Protein AF-A0A2T2S7U0-F1 (afdb_monomer_lite)

Structure (mmCIF, N/CA/C/O backbone):
data_AF-A0A2T2S7U0-F1
#
_entry.id   AF-A0A2T2S7U0-F1
#
loop_
_atom_site.group_PDB
_atom_site.id
_atom_site.type_symbol
_atom_site.label_atom_id
_atom_site.label_alt_id
_atom_site.label_comp_id
_atom_site.label_asym_id
_atom_site.label_entity_id
_atom_site.label_seq_id
_atom_site.pdbx_PDB_ins_code
_atom_site.Cartn_x
_atom_site.Cartn_y
_atom_site.Cartn_z
_atom_site.occupancy
_atom_site.B_iso_or_equiv
_atom_site.auth_seq_id
_atom_site.auth_comp_id
_atom_site.auth_asym_id
_atom_site.auth_atom_id
_atom_site.pdbx_PDB_model_num
ATOM 1 N N . MET A 1 1 ? 14.331 15.225 -12.327 1.00 52.53 1 MET A N 1
ATOM 2 C CA . MET A 1 1 ? 13.729 14.102 -13.074 1.00 52.53 1 MET A CA 1
ATOM 3 C C . MET A 1 1 ? 14.333 14.061 -14.467 1.00 52.53 1 MET A C 1
ATOM 5 O O . MET A 1 1 ? 13.823 14.717 -15.370 1.00 52.53 1 MET A O 1
ATOM 9 N N . SER A 1 2 ? 15.458 13.371 -14.636 1.00 60.72 2 SER A N 1
ATOM 10 C CA . SER A 1 2 ? 16.057 13.211 -15.962 1.00 60.72 2 SER A CA 1
ATOM 11 C C . SER A 1 2 ? 15.363 12.041 -16.644 1.00 60.72 2 SER A C 1
ATOM 13 O O . SER A 1 2 ? 15.560 10.893 -16.260 1.00 60.72 2 SER A O 1
ATOM 15 N N . LEU A 1 3 ? 14.489 12.338 -17.606 1.00 65.69 3 LEU A N 1
ATOM 16 C CA . LEU A 1 3 ? 13.929 11.311 -18.481 1.00 65.69 3 LEU A CA 1
ATOM 17 C C . LEU A 1 3 ? 15.084 10.556 -19.160 1.00 65.69 3 LEU A C 1
ATOM 19 O O . LEU A 1 3 ? 16.092 11.193 -19.483 1.00 65.69 3 LEU A O 1
ATOM 23 N N . PRO A 1 4 ? 14.963 9.233 -19.379 1.00 75.94 4 PRO A N 1
ATOM 24 C CA . PRO A 1 4 ? 15.972 8.491 -20.120 1.00 75.94 4 PRO A CA 1
ATOM 25 C C . PRO A 1 4 ? 16.178 9.163 -21.478 1.00 75.94 4 PRO A C 1
ATOM 27 O O . PRO A 1 4 ? 15.236 9.318 -22.255 1.00 75.94 4 PRO A O 1
ATOM 30 N N . ASP A 1 5 ? 17.405 9.617 -21.730 1.00 84.00 5 ASP A N 1
ATOM 31 C CA . ASP A 1 5 ? 17.728 10.364 -22.940 1.00 84.00 5 ASP A CA 1
ATOM 32 C C . ASP A 1 5 ? 17.584 9.457 -24.167 1.00 84.00 5 ASP A C 1
ATOM 34 O O . ASP A 1 5 ? 18.286 8.452 -24.290 1.00 84.00 5 ASP A O 1
ATOM 38 N N . LEU A 1 6 ? 16.656 9.793 -25.062 1.00 89.56 6 LEU A N 1
ATOM 39 C CA . LEU A 1 6 ? 16.394 9.050 -26.295 1.00 89.56 6 LEU A CA 1
ATOM 40 C C . LEU A 1 6 ? 17.148 9.624 -27.504 1.00 89.56 6 LEU A C 1
ATOM 42 O O . LEU A 1 6 ? 16.997 9.100 -28.606 1.00 89.56 6 LEU A O 1
ATOM 46 N N . GLN A 1 7 ? 17.959 10.675 -27.340 1.00 90.44 7 GLN A N 1
ATOM 47 C CA . GLN A 1 7 ? 18.681 11.285 -28.463 1.0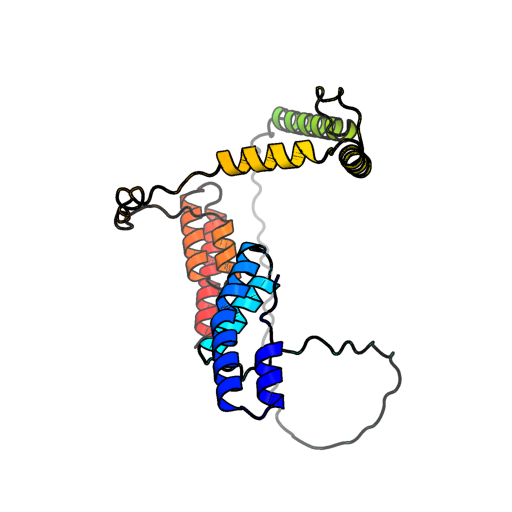0 90.44 7 GLN A CA 1
ATOM 48 C C . GLN A 1 7 ? 19.706 10.335 -29.089 1.00 90.44 7 GLN A C 1
ATOM 50 O O . GLN A 1 7 ? 19.817 10.269 -30.310 1.00 90.44 7 GLN A O 1
ATOM 55 N N . GLU A 1 8 ? 20.406 9.560 -28.267 1.00 89.38 8 GLU A N 1
ATOM 56 C CA . GLU A 1 8 ? 21.397 8.574 -28.705 1.00 89.38 8 GLU A CA 1
ATOM 57 C C . GLU A 1 8 ? 20.806 7.459 -29.597 1.00 89.38 8 GLU A C 1
ATOM 59 O O . GLU A 1 8 ? 21.260 7.321 -30.737 1.00 89.38 8 GLU A O 1
ATOM 64 N N . PRO A 1 9 ? 19.758 6.710 -29.186 1.00 89.38 9 PRO A N 1
ATOM 65 C CA . PRO A 1 9 ? 19.165 5.689 -30.050 1.00 89.38 9 PRO A CA 1
ATOM 66 C C . PRO A 1 9 ? 18.509 6.286 -31.304 1.00 89.38 9 PRO A C 1
ATOM 68 O O . PRO A 1 9 ? 18.556 5.673 -32.369 1.00 89.38 9 PRO A O 1
ATOM 71 N N . LEU A 1 10 ? 17.950 7.500 -31.228 1.00 91.00 10 LEU A N 1
ATOM 72 C CA . LEU A 1 10 ? 17.410 8.191 -32.405 1.00 91.00 10 LEU A CA 1
ATOM 73 C C . LEU A 1 10 ? 18.504 8.532 -33.426 1.00 91.00 10 LEU A C 1
ATOM 75 O O . LEU A 1 10 ? 18.316 8.303 -34.621 1.00 91.00 10 LEU A O 1
ATOM 79 N N . ALA A 1 11 ? 19.664 9.008 -32.971 1.00 93.94 11 ALA A N 1
ATOM 80 C CA . ALA A 1 11 ? 20.798 9.296 -33.845 1.00 93.94 11 ALA A CA 1
ATOM 81 C C . ALA A 1 11 ? 21.353 8.029 -34.522 1.00 93.94 11 ALA A C 1
ATOM 83 O O . ALA A 1 11 ? 21.785 8.083 -35.678 1.00 93.94 11 ALA A O 1
ATOM 84 N N . LEU A 1 12 ? 21.330 6.883 -33.834 1.00 92.38 12 LEU A N 1
ATOM 85 C CA . LEU A 1 12 ? 21.732 5.588 -34.396 1.00 92.38 12 LEU A CA 1
ATOM 86 C C . LEU A 1 12 ? 20.735 5.087 -35.453 1.00 92.38 12 LEU A C 1
ATOM 88 O O . LEU A 1 12 ? 21.146 4.600 -36.511 1.00 92.38 12 LEU A O 1
ATOM 92 N N . LEU A 1 13 ? 19.432 5.297 -35.233 1.00 91.94 13 LEU A N 1
ATOM 93 C CA . LEU A 1 13 ? 18.390 4.997 -36.222 1.00 91.94 13 LEU A CA 1
ATOM 94 C C . LEU A 1 13 ? 18.517 5.858 -37.487 1.00 91.94 13 LEU A C 1
ATOM 96 O O . LEU A 1 13 ? 18.373 5.336 -38.595 1.00 91.94 13 LEU A O 1
ATOM 100 N N . GLU A 1 14 ? 18.833 7.150 -37.354 1.00 94.44 14 GLU A N 1
ATOM 101 C CA . GLU A 1 14 ? 19.087 8.036 -38.502 1.00 94.44 14 GLU A CA 1
ATOM 102 C C . GLU A 1 14 ? 20.300 7.583 -39.327 1.00 94.44 14 GLU A C 1
ATOM 104 O O . GLU A 1 14 ? 20.287 7.645 -40.560 1.00 94.44 14 GLU A O 1
ATOM 109 N N . GLN A 1 15 ? 21.324 7.058 -38.653 1.00 95.50 15 GLN A N 1
ATOM 110 C CA . GLN A 1 15 ? 22.518 6.486 -39.276 1.00 95.50 15 GLN A CA 1
ATOM 111 C C . GLN A 1 15 ? 22.298 5.069 -39.828 1.00 95.50 15 GLN A C 1
ATOM 113 O O . GLN A 1 15 ? 23.186 4.532 -40.488 1.00 95.50 15 GLN A O 1
ATOM 118 N N . LYS A 1 16 ? 21.102 4.492 -39.635 1.00 95.00 16 LYS A N 1
ATOM 119 C CA . LYS A 1 16 ? 20.734 3.115 -40.009 1.00 95.00 16 LYS A CA 1
ATOM 120 C C . LYS A 1 16 ? 21.565 2.038 -39.302 1.00 95.00 16 LYS A C 1
ATOM 122 O O . LYS A 1 16 ? 21.660 0.916 -39.799 1.00 95.00 16 LYS A O 1
ATOM 127 N N . ASN A 1 17 ? 22.119 2.361 -38.136 1.00 95.25 17 ASN A N 1
ATOM 128 C CA . ASN A 1 17 ? 22.764 1.400 -37.248 1.00 95.25 17 ASN A CA 1
ATOM 129 C C . ASN A 1 17 ? 21.696 0.778 -36.343 1.00 95.25 17 ASN A C 1
ATOM 131 O O . ASN A 1 17 ? 21.539 1.162 -35.187 1.00 95.25 17 ASN A O 1
ATOM 135 N N . TYR A 1 18 ? 20.909 -0.141 -36.902 1.00 93.25 18 TYR A N 1
ATOM 136 C CA . TYR A 1 18 ? 19.765 -0.722 -36.198 1.00 93.25 18 TYR A CA 1
ATOM 137 C C . TYR A 1 18 ? 20.179 -1.600 -35.017 1.00 93.25 18 TYR A C 1
ATOM 139 O O . TYR A 1 18 ? 19.551 -1.502 -33.971 1.00 93.25 18 TYR A O 1
ATOM 147 N N . ASP A 1 19 ? 21.238 -2.399 -35.166 1.00 93.75 19 ASP A N 1
ATOM 148 C CA . ASP A 1 19 ? 21.693 -3.314 -34.111 1.00 93.75 19 ASP A CA 1
ATOM 149 C C . ASP A 1 19 ? 22.112 -2.533 -32.853 1.00 93.75 19 ASP A C 1
ATOM 151 O O . ASP A 1 19 ? 21.603 -2.771 -31.764 1.00 93.75 19 ASP A O 1
ATOM 155 N N . GLU A 1 20 ? 22.934 -1.495 -33.028 1.00 93.25 20 GLU A N 1
ATOM 156 C CA . GLU A 1 20 ? 23.392 -0.634 -31.929 1.00 93.25 20 GLU A CA 1
ATOM 157 C C . GLU A 1 20 ? 22.243 0.185 -31.317 1.00 93.25 20 GLU A C 1
ATOM 159 O O . GLU A 1 20 ? 22.188 0.390 -30.106 1.00 93.25 20 GLU A O 1
ATOM 164 N N . ALA A 1 21 ? 21.282 0.632 -32.135 1.00 91.81 21 ALA A N 1
ATOM 165 C CA . ALA A 1 21 ? 20.097 1.325 -31.634 1.00 91.81 21 ALA A CA 1
ATOM 166 C C . ALA A 1 21 ? 19.219 0.415 -30.761 1.00 91.81 21 ALA A C 1
ATOM 168 O O . ALA A 1 21 ? 18.656 0.887 -29.771 1.00 91.81 21 ALA A O 1
ATOM 169 N N . VAL A 1 22 ? 19.093 -0.866 -31.125 1.00 92.62 22 VAL A N 1
ATOM 170 C CA . VAL A 1 22 ? 18.349 -1.862 -30.344 1.00 92.62 22 VAL A CA 1
ATOM 171 C C . VAL A 1 22 ? 19.054 -2.121 -29.017 1.00 92.62 22 VAL A C 1
ATOM 173 O O . VAL A 1 22 ? 18.405 -1.979 -27.986 1.00 92.62 22 VAL A O 1
ATOM 176 N N . ASP A 1 23 ? 20.366 -2.365 -29.018 1.00 94.75 23 ASP A N 1
ATOM 177 C CA . ASP A 1 23 ? 21.140 -2.602 -27.789 1.00 94.75 23 ASP A CA 1
ATOM 178 C C . ASP A 1 23 ? 21.002 -1.436 -26.788 1.00 94.75 23 ASP A C 1
ATOM 180 O O . ASP A 1 23 ? 20.749 -1.630 -25.595 1.00 94.75 23 ASP A O 1
ATOM 184 N N . VAL A 1 24 ? 21.102 -0.193 -27.275 1.00 91.94 24 VAL A N 1
ATOM 185 C CA . VAL A 1 24 ? 20.950 1.014 -26.444 1.00 91.94 24 VAL A CA 1
ATOM 186 C C . VAL A 1 24 ? 19.519 1.163 -25.918 1.00 91.94 24 VAL A C 1
ATOM 188 O O . VAL A 1 24 ? 19.315 1.583 -24.774 1.00 91.94 24 VAL A O 1
ATOM 191 N N . LEU A 1 25 ? 18.506 0.833 -26.724 1.00 90.44 25 LEU A N 1
ATOM 192 C CA . LEU A 1 25 ? 17.110 0.859 -26.286 1.00 90.44 25 LEU A CA 1
ATOM 193 C C . LEU A 1 25 ? 16.826 -0.222 -25.243 1.00 90.44 25 LEU A C 1
ATOM 195 O O . LEU A 1 25 ? 16.174 0.081 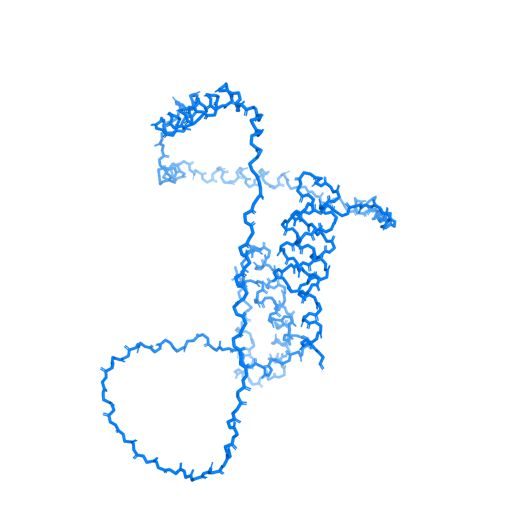-24.248 1.00 90.44 25 LEU A O 1
ATOM 199 N N . GLU A 1 26 ? 17.341 -1.435 -25.420 1.00 90.31 26 GLU A N 1
ATOM 200 C CA . GLU A 1 26 ? 17.218 -2.518 -24.442 1.00 90.31 26 GLU A CA 1
ATOM 201 C C . GLU A 1 26 ? 17.854 -2.131 -23.107 1.00 90.31 26 GLU A C 1
ATOM 203 O O . GLU A 1 26 ? 17.225 -2.276 -22.059 1.00 90.31 26 GLU A O 1
ATOM 208 N N . GLN A 1 27 ? 19.049 -1.533 -23.135 1.00 89.81 27 GLN A N 1
ATOM 209 C CA . GLN A 1 27 ? 19.706 -1.032 -21.930 1.00 89.81 27 GLN A CA 1
ATOM 210 C C . GLN A 1 27 ? 18.872 0.048 -21.224 1.00 89.81 27 GLN A C 1
ATOM 212 O O . GLN A 1 27 ? 18.731 0.029 -19.999 1.00 89.81 27 GLN A O 1
ATOM 217 N N . LYS A 1 28 ? 18.288 0.987 -21.979 1.00 89.00 28 LYS A N 1
ATOM 218 C CA . LYS A 1 28 ? 17.425 2.034 -21.407 1.00 89.00 28 LYS A CA 1
ATOM 219 C C . LYS A 1 28 ? 16.127 1.455 -20.853 1.00 89.00 28 LYS A C 1
ATOM 221 O O . LYS A 1 28 ? 15.697 1.888 -19.789 1.00 89.00 28 LYS A O 1
ATOM 226 N N . VAL A 1 29 ? 15.532 0.469 -21.525 1.00 87.62 29 VAL A N 1
ATOM 227 C CA . VAL A 1 29 ? 14.343 -0.243 -21.040 1.00 87.62 29 VAL A CA 1
ATOM 228 C C . VAL A 1 29 ? 14.653 -1.009 -19.756 1.00 87.62 29 VAL A C 1
ATOM 230 O O . VAL A 1 29 ? 13.879 -0.928 -18.807 1.00 87.62 29 VAL A O 1
ATOM 233 N N . ALA A 1 30 ? 15.812 -1.660 -19.667 1.00 86.25 30 ALA A N 1
ATOM 234 C CA . ALA A 1 30 ? 16.257 -2.341 -18.455 1.00 86.25 30 ALA A CA 1
ATOM 235 C C . ALA A 1 30 ? 16.501 -1.383 -17.273 1.00 86.25 30 ALA A C 1
ATOM 237 O O . ALA A 1 30 ? 16.383 -1.791 -16.121 1.00 86.25 30 ALA A O 1
ATOM 238 N N . ALA A 1 31 ? 16.793 -0.105 -17.536 1.00 86.56 31 ALA A N 1
ATOM 239 C CA . ALA A 1 31 ? 16.911 0.932 -16.510 1.00 86.56 31 ALA A CA 1
ATOM 240 C C . ALA A 1 31 ? 15.552 1.538 -16.089 1.00 86.56 31 ALA A C 1
ATOM 242 O O . ALA A 1 31 ? 15.486 2.298 -15.116 1.00 86.56 31 ALA A O 1
ATOM 243 N N . LEU A 1 32 ? 14.451 1.206 -16.782 1.00 85.31 32 LEU A N 1
ATOM 244 C CA . LEU A 1 32 ? 13.125 1.752 -16.483 1.00 85.31 32 LEU A CA 1
ATOM 245 C C . LEU A 1 32 ? 12.541 1.308 -15.110 1.00 85.31 32 LEU A C 1
ATOM 247 O O . LEU A 1 32 ? 11.721 2.006 -14.530 1.00 85.31 32 LEU A O 1
ATOM 251 N N . PRO A 1 33 ? 12.887 0.189 -14.480 1.00 85.38 33 PRO A N 1
ATOM 252 C CA . PRO A 1 33 ? 12.407 -0.052 -13.114 1.00 85.38 33 PRO A CA 1
ATOM 253 C C . PRO A 1 33 ? 13.004 0.935 -12.104 1.00 85.38 33 PRO A C 1
ATOM 255 O O . PRO A 1 33 ? 12.278 1.486 -11.277 1.00 85.38 33 PRO A O 1
ATOM 258 N N . ALA A 1 34 ? 14.300 1.233 -12.236 1.00 85.19 34 ALA A N 1
ATOM 259 C CA . ALA A 1 34 ? 15.044 2.060 -11.288 1.00 85.19 34 ALA A CA 1
ATOM 260 C C . ALA A 1 34 ? 14.531 3.509 -11.234 1.00 85.19 34 ALA A C 1
ATOM 262 O O . ALA A 1 34 ? 14.310 4.050 -10.154 1.00 85.19 34 ALA A O 1
ATOM 263 N N . HIS A 1 35 ? 14.247 4.133 -12.384 1.00 84.81 35 HIS A N 1
ATOM 264 C CA . HIS A 1 35 ? 13.695 5.498 -12.371 1.00 84.81 35 HIS A CA 1
ATOM 265 C C . HIS A 1 35 ? 12.249 5.560 -11.828 1.00 84.81 35 HIS A C 1
ATOM 267 O O . HIS A 1 35 ? 11.874 6.559 -11.219 1.00 84.81 35 HIS A O 1
ATOM 273 N N . TRP A 1 36 ? 11.438 4.499 -11.974 1.00 84.44 36 TRP A N 1
ATOM 274 C CA . TRP A 1 36 ? 10.105 4.442 -11.355 1.00 84.44 36 TRP A CA 1
ATOM 275 C C . TRP A 1 36 ? 10.180 4.189 -9.853 1.00 84.44 36 TRP A C 1
ATOM 277 O O . TRP A 1 36 ? 9.318 4.653 -9.111 1.00 84.44 36 TRP A O 1
ATOM 287 N N . GLU A 1 37 ? 11.208 3.484 -9.393 1.00 85.81 37 GLU A N 1
ATOM 288 C CA . GLU A 1 37 ? 11.496 3.321 -7.975 1.00 85.81 37 GLU A CA 1
ATOM 289 C C . GLU A 1 37 ? 11.901 4.637 -7.309 1.00 85.81 37 GLU A C 1
ATOM 291 O O . GLU A 1 37 ? 11.371 4.953 -6.248 1.00 85.81 37 GLU A O 1
ATOM 296 N N . GLU A 1 38 ? 12.727 5.457 -7.959 1.00 86.12 38 GLU A N 1
ATOM 297 C CA . GLU A 1 38 ? 13.061 6.803 -7.474 1.00 86.12 38 GLU A CA 1
ATOM 298 C C . GLU A 1 38 ? 11.820 7.713 -7.416 1.00 86.12 38 GLU A C 1
ATOM 300 O O . GLU A 1 38 ? 11.597 8.422 -6.433 1.00 86.12 38 GLU A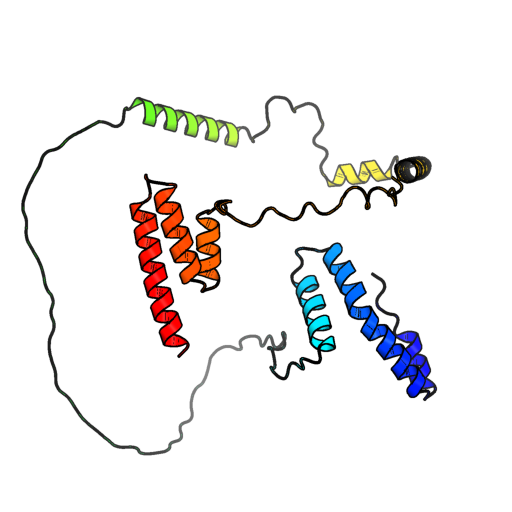 O 1
ATOM 305 N N . VAL A 1 39 ? 10.947 7.647 -8.428 1.00 86.56 39 VAL A N 1
ATOM 306 C CA . VAL A 1 39 ? 9.667 8.378 -8.423 1.00 86.56 39 VAL A CA 1
ATOM 307 C C . VAL A 1 39 ? 8.750 7.889 -7.298 1.00 86.56 39 VAL A C 1
ATOM 309 O O . VAL A 1 39 ? 8.113 8.706 -6.637 1.00 86.56 39 VAL A O 1
ATOM 312 N N . HIS A 1 40 ? 8.691 6.579 -7.052 1.00 83.56 40 HIS A N 1
ATOM 313 C CA . HIS A 1 40 ? 7.923 6.007 -5.947 1.00 83.56 40 HIS A CA 1
ATOM 314 C C . HIS A 1 40 ? 8.503 6.399 -4.583 1.00 83.56 40 HIS A C 1
ATOM 316 O O . HIS A 1 40 ? 7.749 6.678 -3.658 1.00 83.56 40 HIS A O 1
ATOM 322 N N . PHE A 1 41 ? 9.828 6.470 -4.455 1.00 88.19 41 PHE A N 1
ATOM 323 C CA . PHE A 1 41 ? 10.495 6.942 -3.244 1.00 88.19 41 PHE A CA 1
ATOM 324 C C . PHE A 1 41 ? 10.155 8.409 -2.940 1.00 88.19 41 PHE A C 1
ATOM 326 O O . PHE A 1 41 ? 9.850 8.752 -1.801 1.00 88.19 41 PHE A O 1
ATOM 333 N N . LEU A 1 42 ? 10.148 9.269 -3.962 1.00 89.56 42 LEU A N 1
ATOM 334 C CA . LEU A 1 42 ? 9.789 10.683 -3.814 1.00 89.56 42 LEU A CA 1
ATOM 335 C C . LEU A 1 42 ? 8.286 10.899 -3.578 1.00 89.56 42 LEU A C 1
ATOM 337 O O . LEU A 1 42 ? 7.896 11.880 -2.946 1.00 89.56 42 LEU A O 1
ATOM 341 N N . LEU A 1 43 ? 7.434 10.010 -4.099 1.00 91.75 43 LEU A N 1
ATOM 342 C CA . LEU A 1 43 ? 5.974 10.115 -4.044 1.00 91.75 43 LEU A CA 1
ATOM 343 C C . LEU A 1 43 ? 5.325 8.778 -3.620 1.00 91.75 43 LEU A C 1
ATOM 345 O O . LEU A 1 43 ? 4.604 8.173 -4.421 1.00 91.75 43 LEU A O 1
ATOM 349 N N . PRO A 1 44 ? 5.511 8.332 -2.362 1.00 86.06 44 PRO A N 1
ATOM 350 C CA . PRO A 1 44 ? 5.119 6.988 -1.913 1.00 86.06 44 PRO A CA 1
ATOM 351 C C . PRO A 1 44 ? 3.606 6.740 -1.918 1.00 86.06 44 PRO A C 1
ATOM 353 O O . PRO A 1 44 ? 3.170 5.602 -2.037 1.00 86.06 44 PRO A O 1
ATOM 356 N N . ASN A 1 45 ? 2.799 7.803 -1.848 1.00 89.94 45 ASN A N 1
ATOM 357 C CA . ASN A 1 45 ? 1.334 7.720 -1.858 1.00 89.94 45 ASN A CA 1
ATOM 358 C C . ASN A 1 45 ? 0.716 8.100 -3.214 1.00 89.94 45 ASN A C 1
ATOM 360 O O . ASN A 1 45 ? -0.496 8.290 -3.307 1.00 89.94 45 ASN A O 1
ATOM 364 N N . SER A 1 46 ? 1.524 8.283 -4.265 1.00 92.88 46 SER A N 1
ATOM 365 C CA . SER A 1 46 ? 0.997 8.652 -5.579 1.00 92.88 46 SER A CA 1
ATOM 366 C C . SER A 1 46 ? 0.524 7.409 -6.337 1.00 92.88 46 SER A C 1
ATOM 368 O O . SER A 1 46 ? 1.361 6.598 -6.745 1.00 92.88 46 SER A O 1
ATOM 370 N N . PRO A 1 47 ? -0.783 7.279 -6.640 1.00 87.06 47 PRO A N 1
ATOM 371 C CA . PRO A 1 47 ? -1.291 6.136 -7.400 1.00 87.06 47 PRO A CA 1
ATOM 372 C C . PRO A 1 47 ? -0.669 6.056 -8.801 1.00 87.06 47 PRO A C 1
ATOM 374 O O . PRO A 1 47 ? -0.522 4.971 -9.356 1.00 87.06 47 PRO A O 1
ATOM 377 N N . ILE A 1 48 ? -0.244 7.193 -9.365 1.00 88.19 48 ILE A N 1
ATOM 378 C CA . ILE A 1 48 ? 0.422 7.262 -10.671 1.00 88.19 48 ILE A CA 1
ATOM 379 C C . ILE A 1 48 ? 1.825 6.642 -10.609 1.00 88.19 48 ILE A C 1
ATOM 381 O O . ILE A 1 48 ? 2.218 5.944 -11.543 1.00 88.19 48 ILE A O 1
ATOM 385 N N . ALA A 1 49 ? 2.570 6.867 -9.522 1.00 85.06 49 ALA A N 1
ATOM 386 C CA . ALA A 1 49 ? 3.918 6.325 -9.350 1.00 85.06 49 ALA A CA 1
ATOM 387 C C . ALA A 1 49 ? 3.884 4.799 -9.184 1.00 85.06 49 ALA A C 1
ATOM 389 O O . ALA A 1 49 ? 4.593 4.080 -9.890 1.00 85.06 49 ALA A O 1
ATOM 390 N N . SER A 1 50 ? 3.000 4.301 -8.314 1.00 83.50 50 SER A N 1
ATOM 391 C CA . SER A 1 50 ? 2.830 2.864 -8.077 1.00 83.50 50 SER A CA 1
ATOM 392 C C . SER A 1 50 ? 2.290 2.145 -9.319 1.00 83.50 50 SER A C 1
ATOM 394 O O . SER A 1 50 ? 2.847 1.122 -9.717 1.00 83.50 50 SER A O 1
ATOM 396 N N . ALA A 1 51 ? 1.280 2.702 -10.001 1.00 87.25 51 ALA A N 1
ATOM 397 C CA . ALA A 1 51 ? 0.755 2.126 -11.243 1.00 87.25 51 ALA A CA 1
ATOM 398 C C . ALA A 1 51 ? 1.788 2.138 -12.385 1.00 87.25 51 ALA A C 1
ATOM 400 O O . ALA A 1 51 ? 1.848 1.193 -13.174 1.00 87.25 51 ALA A O 1
ATOM 401 N N . GLY A 1 52 ? 2.620 3.183 -12.470 1.00 85.69 52 GLY A N 1
ATOM 402 C CA . GLY A 1 52 ? 3.720 3.279 -13.431 1.00 85.69 52 GLY A CA 1
ATOM 403 C C . GLY A 1 52 ? 4.776 2.191 -13.224 1.00 85.69 52 GLY A C 1
ATOM 404 O O . GLY A 1 52 ? 5.079 1.459 -14.168 1.00 85.69 52 GLY A O 1
ATOM 405 N N . LYS A 1 53 ? 5.261 2.021 -11.983 1.00 86.75 53 LYS A N 1
ATOM 406 C CA . LYS A 1 53 ? 6.217 0.959 -11.609 1.00 86.75 53 LYS A CA 1
ATOM 407 C C . LYS A 1 53 ? 5.664 -0.427 -11.945 1.00 86.75 53 LYS A C 1
ATOM 409 O O . LYS A 1 53 ? 6.328 -1.200 -12.630 1.00 86.75 53 LYS A O 1
ATOM 414 N N . GLN A 1 54 ? 4.427 -0.712 -11.534 1.00 87.44 54 GLN A N 1
ATOM 415 C CA . GLN A 1 54 ? 3.772 -2.003 -11.773 1.00 87.44 54 GLN A CA 1
ATOM 416 C C . GLN A 1 54 ? 3.607 -2.314 -13.265 1.00 87.44 54 GLN A C 1
ATOM 418 O O . GLN A 1 54 ? 3.869 -3.433 -13.696 1.00 87.44 54 GLN A O 1
ATOM 423 N N . ARG A 1 55 ? 3.235 -1.322 -14.084 1.00 86.38 55 ARG A N 1
ATOM 424 C CA . ARG A 1 55 ? 3.113 -1.503 -15.538 1.00 86.38 55 ARG A CA 1
ATOM 425 C C . ARG A 1 55 ? 4.454 -1.837 -16.194 1.00 86.38 55 ARG A C 1
ATOM 427 O O . ARG A 1 55 ? 4.491 -2.659 -17.105 1.00 86.38 55 ARG A O 1
ATOM 434 N N . VAL A 1 56 ? 5.539 -1.191 -15.762 1.00 87.88 56 VAL A N 1
ATOM 435 C CA . VAL A 1 56 ? 6.882 -1.469 -16.293 1.00 87.88 56 VAL A CA 1
ATOM 436 C C . VAL A 1 56 ? 7.354 -2.859 -15.887 1.00 87.88 56 VAL A C 1
ATOM 438 O O . VAL A 1 56 ? 7.807 -3.598 -16.756 1.00 87.88 56 VAL A O 1
ATOM 441 N N . LEU A 1 57 ? 7.188 -3.236 -14.617 1.00 87.12 57 LEU A N 1
ATOM 442 C CA . LEU A 1 57 ? 7.540 -4.574 -14.135 1.00 87.12 57 LEU A CA 1
ATOM 443 C C . LEU A 1 57 ? 6.762 -5.662 -14.887 1.00 87.12 57 LEU A C 1
ATOM 445 O O . LEU A 1 57 ? 7.373 -6.553 -15.464 1.00 87.12 57 LEU A O 1
ATOM 449 N N . ARG A 1 58 ? 5.439 -5.507 -15.021 1.00 85.44 58 ARG A N 1
ATOM 450 C CA . ARG A 1 58 ? 4.591 -6.432 -15.788 1.00 85.44 58 ARG A CA 1
ATOM 451 C C . ARG A 1 58 ? 5.055 -6.602 -17.238 1.00 85.44 58 ARG A C 1
ATOM 453 O O . ARG A 1 58 ? 5.100 -7.717 -17.747 1.00 85.44 58 ARG A O 1
ATOM 460 N N . ARG A 1 59 ? 5.419 -5.499 -17.903 1.00 83.88 59 ARG A N 1
ATOM 461 C CA . ARG A 1 59 ? 5.928 -5.529 -19.283 1.00 83.88 59 ARG A CA 1
ATOM 462 C C . ARG A 1 59 ? 7.286 -6.231 -19.383 1.00 83.88 59 ARG A C 1
ATOM 464 O O . ARG A 1 59 ? 7.559 -6.849 -20.405 1.00 83.88 59 ARG A O 1
ATOM 471 N N . MET A 1 60 ? 8.131 -6.138 -18.357 1.00 80.19 60 MET A N 1
ATOM 472 C CA . MET A 1 60 ? 9.407 -6.860 -18.311 1.00 80.19 60 MET A CA 1
ATOM 473 C C . MET A 1 60 ? 9.229 -8.356 -18.047 1.00 80.19 60 MET A C 1
ATOM 475 O O . MET A 1 60 ? 9.978 -9.148 -18.609 1.00 80.19 60 MET A O 1
ATOM 479 N N . ASP A 1 61 ? 8.208 -8.741 -17.282 1.00 84.19 61 ASP A N 1
ATOM 480 C CA . ASP A 1 61 ? 7.856 -10.147 -17.038 1.00 84.19 61 ASP A CA 1
ATOM 481 C C . ASP A 1 61 ? 7.215 -10.836 -18.260 1.00 84.19 61 ASP A C 1
ATOM 483 O O . ASP A 1 61 ? 6.847 -12.008 -18.195 1.00 84.19 61 ASP A O 1
ATOM 487 N N . GLY A 1 62 ? 7.076 -10.129 -19.391 1.00 78.06 62 GLY A N 1
ATOM 488 C CA . GLY A 1 62 ? 6.474 -10.671 -20.612 1.00 78.06 62 GLY A CA 1
ATOM 489 C C . GLY A 1 62 ? 4.983 -10.977 -20.463 1.00 78.06 62 GLY A C 1
ATOM 490 O O . GLY A 1 62 ? 4.422 -11.733 -21.254 1.00 78.06 62 GLY A O 1
ATOM 491 N N . ILE A 1 63 ? 4.340 -10.402 -19.445 1.00 74.00 63 ILE A N 1
ATOM 492 C CA . ILE A 1 63 ? 2.897 -10.481 -19.246 1.00 74.00 63 ILE A CA 1
ATOM 493 C C . ILE A 1 63 ? 2.287 -9.430 -20.178 1.00 74.00 63 ILE A C 1
ATOM 495 O O . ILE A 1 63 ? 2.054 -8.281 -19.795 1.00 74.00 63 ILE A O 1
ATOM 499 N N . ASP A 1 64 ? 2.125 -9.802 -21.447 1.00 58.44 64 ASP A N 1
ATOM 500 C CA . ASP A 1 64 ? 1.461 -8.970 -22.445 1.00 58.44 64 ASP A CA 1
ATOM 501 C C . ASP A 1 64 ? -0.013 -8.770 -22.047 1.00 58.44 64 ASP A C 1
ATOM 503 O O . ASP A 1 64 ? -0.800 -9.715 -21.976 1.00 58.44 64 ASP A O 1
ATOM 507 N N . ASP A 1 65 ? -0.388 -7.515 -21.774 1.00 53.59 65 ASP A N 1
ATOM 508 C CA . ASP A 1 65 ? -1.779 -7.081 -21.622 1.00 53.59 65 ASP A CA 1
ATOM 509 C C . ASP A 1 65 ? -2.487 -7.216 -22.990 1.00 53.59 65 ASP A C 1
ATOM 511 O O . ASP A 1 65 ? -2.567 -6.266 -23.770 1.00 53.59 65 ASP A O 1
ATOM 515 N N . GLU A 1 66 ? -3.015 -8.406 -23.288 1.00 51.91 66 GLU A N 1
ATOM 516 C CA . GLU A 1 66 ? -4.053 -8.599 -24.318 1.00 51.91 66 GLU A CA 1
ATOM 517 C C . GLU A 1 66 ? -5.442 -8.149 -23.817 1.00 51.91 66 GLU A C 1
ATOM 519 O O . GLU A 1 66 ? -6.415 -8.140 -24.569 1.00 51.91 66 GLU A O 1
ATOM 524 N N . VAL A 1 67 ? -5.544 -7.716 -22.555 1.00 48.75 67 VAL A N 1
ATOM 525 C CA . VAL A 1 67 ? -6.772 -7.159 -21.987 1.00 48.75 67 VAL A CA 1
ATOM 526 C C . VAL A 1 67 ? -6.735 -5.640 -22.112 1.00 48.75 67 VAL A C 1
ATOM 528 O O . VAL A 1 67 ? -6.116 -4.916 -21.334 1.00 48.75 67 VAL A O 1
ATOM 531 N N . GLU A 1 68 ? -7.413 -5.169 -23.150 1.00 50.31 68 GLU A N 1
ATOM 532 C CA . GLU A 1 68 ? -7.731 -3.776 -23.430 1.00 50.31 68 GLU A CA 1
ATOM 533 C C . GLU A 1 68 ? -8.406 -3.108 -22.214 1.00 50.31 68 GLU A C 1
ATOM 535 O O . GLU A 1 68 ? -9.623 -3.136 -22.048 1.00 50.31 68 GLU A O 1
ATOM 540 N N . ALA A 1 69 ? -7.612 -2.486 -21.340 1.00 52.00 69 ALA A N 1
ATOM 541 C CA . ALA A 1 69 ? -8.129 -1.549 -20.351 1.00 52.00 69 ALA A CA 1
ATOM 542 C C . ALA A 1 69 ? -8.551 -0.239 -21.054 1.00 52.00 69 ALA A C 1
ATOM 544 O O . ALA A 1 69 ? -7.867 0.226 -21.976 1.00 52.00 69 ALA A O 1
ATOM 545 N N . PRO A 1 70 ? -9.667 0.383 -20.632 1.00 43.91 70 PRO A N 1
ATOM 546 C CA . PRO A 1 70 ? -10.319 1.454 -21.370 1.00 43.91 70 PRO A CA 1
ATOM 547 C C . PRO A 1 70 ? -9.416 2.685 -21.466 1.00 43.91 70 PRO A C 1
ATOM 549 O O . PRO A 1 70 ? -8.924 3.218 -20.470 1.00 43.91 70 PRO A O 1
ATOM 552 N N . ARG A 1 71 ? -9.212 3.160 -22.696 1.00 40.09 71 ARG A N 1
ATOM 553 C CA . ARG A 1 71 ? -8.477 4.396 -22.976 1.00 40.09 71 ARG A CA 1
ATOM 554 C C . ARG A 1 71 ? -9.201 5.573 -22.305 1.00 40.09 71 ARG A C 1
ATOM 556 O O . ARG A 1 71 ? -10.374 5.800 -22.601 1.00 40.09 71 ARG A O 1
ATOM 563 N N . PRO A 1 72 ? -8.538 6.380 -21.463 1.00 52.97 72 PRO A N 1
ATOM 564 C CA . PRO A 1 72 ? -9.143 7.589 -20.933 1.00 52.97 72 PRO A CA 1
ATOM 565 C C . PRO A 1 72 ? -9.031 8.683 -21.996 1.00 52.97 72 PRO A C 1
ATOM 567 O O . PRO A 1 72 ? -8.018 9.375 -22.034 1.00 52.97 72 PRO A O 1
ATOM 570 N N . SER A 1 73 ? -10.014 8.795 -22.898 1.00 49.25 73 SER A N 1
ATOM 571 C CA . SER A 1 73 ? -10.422 10.037 -23.596 1.00 49.25 73 SER A CA 1
ATOM 572 C C . SER A 1 73 ? -11.331 9.745 -24.793 1.00 49.25 73 SER A C 1
ATOM 574 O O . SER A 1 73 ? -10.870 9.725 -25.927 1.00 49.25 73 SER A O 1
ATOM 576 N N . GLU A 1 74 ? -12.635 9.635 -24.552 1.00 39.78 74 GLU A N 1
ATOM 577 C CA . GLU A 1 74 ? -13.645 10.210 -25.449 1.00 39.78 74 GLU A CA 1
ATOM 578 C C . GLU A 1 74 ? -14.729 10.850 -24.575 1.00 39.78 74 GLU A C 1
ATOM 580 O O . GLU A 1 74 ? -15.786 10.288 -24.303 1.00 39.78 74 GLU A O 1
ATOM 585 N N . VAL A 1 75 ? -14.439 12.055 -24.076 1.00 42.72 75 VAL A N 1
ATOM 586 C CA . VAL A 1 75 ? -15.473 12.945 -23.540 1.00 42.72 75 VAL A CA 1
ATOM 587 C C . VAL A 1 75 ? -16.294 13.430 -24.731 1.00 42.72 75 VAL A C 1
ATOM 589 O O . VAL A 1 75 ? -15.986 14.445 -25.354 1.00 42.72 75 VAL A O 1
ATOM 592 N N . HIS A 1 76 ? -17.332 12.677 -25.074 1.00 41.59 76 HIS A N 1
ATOM 593 C CA . HIS A 1 76 ? -18.394 13.155 -25.945 1.00 41.59 76 HIS A CA 1
ATOM 594 C C . HIS A 1 76 ? -19.328 14.043 -25.102 1.00 41.59 76 HIS A C 1
ATOM 596 O O . HIS A 1 76 ? -19.909 13.552 -24.133 1.00 41.59 76 HIS A O 1
ATOM 602 N N . PRO A 1 77 ? -19.499 15.345 -25.407 1.00 46.38 77 PRO A N 1
ATOM 603 C CA . PRO A 1 77 ? -20.499 16.144 -24.710 1.00 46.38 77 PRO A CA 1
ATOM 604 C C . PRO A 1 77 ? -21.906 15.623 -25.064 1.00 46.38 77 PRO A C 1
ATOM 606 O O . PRO A 1 77 ? -22.158 15.321 -26.237 1.00 46.38 77 PRO A O 1
ATOM 609 N N . PRO A 1 78 ? -22.840 15.531 -24.097 1.00 43.28 78 PRO A N 1
ATOM 610 C CA . PRO A 1 78 ? -24.192 15.067 -24.370 1.00 43.28 78 PRO A CA 1
ATOM 611 C C . PRO A 1 78 ? -24.908 16.080 -25.267 1.00 43.28 78 PRO A C 1
ATOM 613 O O . PRO A 1 78 ? -25.102 17.244 -24.908 1.00 43.28 78 PRO A O 1
ATOM 616 N N . ARG A 1 79 ? -25.296 15.633 -26.463 1.00 34.88 79 ARG A N 1
ATOM 617 C CA . ARG A 1 79 ? -26.165 16.383 -27.373 1.00 34.88 79 ARG A CA 1
ATOM 618 C C . ARG A 1 79 ? -27.628 16.068 -27.016 1.00 34.88 79 ARG A C 1
ATOM 620 O O . ARG A 1 79 ? -27.939 14.900 -26.793 1.00 34.88 79 ARG A O 1
ATOM 627 N N . PRO A 1 80 ? -28.509 17.081 -26.919 1.00 43.81 80 PRO A N 1
ATOM 628 C CA . PRO A 1 80 ? -29.816 16.939 -26.289 1.00 43.81 80 PRO A CA 1
ATOM 629 C C . PRO A 1 80 ? -30.801 16.130 -27.136 1.00 43.81 80 PRO A C 1
ATOM 631 O O . PRO A 1 80 ? -30.717 16.103 -28.365 1.00 43.81 80 PRO A O 1
ATOM 634 N N . ALA A 1 81 ? -31.739 15.514 -26.418 1.00 48.19 81 ALA A N 1
ATOM 635 C CA . ALA A 1 81 ? -32.885 14.770 -26.910 1.00 48.19 81 ALA A CA 1
ATOM 636 C C . ALA A 1 81 ? -33.685 15.543 -27.967 1.00 48.19 81 ALA A C 1
ATOM 638 O O . ALA A 1 81 ? -34.148 16.644 -27.687 1.00 48.19 81 ALA A O 1
ATOM 639 N N . ASP A 1 82 ? -33.882 14.932 -29.137 1.00 44.81 82 ASP A N 1
ATOM 640 C CA . ASP A 1 82 ? -35.196 14.829 -29.777 1.00 44.81 82 ASP A CA 1
ATOM 641 C C . ASP A 1 82 ? -35.155 13.864 -30.977 1.00 44.81 82 ASP A C 1
ATOM 643 O O . ASP A 1 82 ? -34.121 13.714 -31.628 1.00 44.81 82 ASP A O 1
ATOM 647 N N . ALA A 1 83 ? -36.324 13.298 -31.285 1.00 37.25 83 ALA A N 1
ATOM 648 C CA . ALA A 1 83 ? -36.689 12.508 -32.468 1.00 37.25 83 ALA A CA 1
ATOM 649 C C . ALA A 1 83 ? -36.322 11.001 -32.513 1.00 37.25 83 ALA A C 1
ATOM 651 O O . ALA A 1 83 ? -35.331 10.570 -33.098 1.00 37.25 83 ALA A O 1
ATOM 652 N N . ALA A 1 84 ? -37.267 10.180 -32.038 1.00 42.44 84 ALA A N 1
ATOM 653 C CA . ALA A 1 84 ? -37.715 8.983 -32.771 1.00 42.44 84 ALA A CA 1
ATOM 654 C C . ALA A 1 84 ? -38.320 9.396 -34.147 1.00 42.44 84 ALA A C 1
ATOM 656 O O . ALA A 1 84 ? -38.590 10.591 -34.313 1.00 42.44 84 ALA A O 1
ATOM 657 N N . PRO A 1 85 ? -38.643 8.497 -35.111 1.00 56.84 85 PRO A N 1
ATOM 658 C CA . PRO A 1 85 ? -38.762 7.028 -35.045 1.00 56.84 85 PRO A CA 1
ATOM 659 C C . PRO A 1 85 ? -38.092 6.296 -36.236 1.00 56.84 85 PRO A C 1
ATOM 661 O O . PRO A 1 85 ? -37.459 6.951 -37.041 1.00 56.84 85 PRO A O 1
ATOM 664 N N . HIS A 1 86 ? -38.225 4.959 -36.314 1.00 37.25 86 HIS A N 1
ATOM 665 C CA . HIS A 1 86 ? -38.386 4.054 -37.491 1.00 37.25 86 HIS A CA 1
ATOM 666 C C . HIS A 1 86 ? -38.022 2.626 -37.001 1.00 37.25 86 HIS A C 1
ATOM 668 O O . HIS A 1 86 ? -36.858 2.334 -36.775 1.00 37.25 86 HIS A O 1
ATOM 674 N N . SER A 1 87 ? -38.955 1.790 -36.526 1.00 41.06 87 SER A N 1
ATOM 675 C CA . SER A 1 87 ? -39.800 0.849 -37.296 1.00 41.06 87 SER A CA 1
ATOM 676 C C . SER A 1 87 ? -39.083 0.034 -38.380 1.00 41.06 87 SER A C 1
ATOM 678 O O . SER A 1 87 ? -38.970 0.509 -39.503 1.00 41.06 87 SER A O 1
ATOM 680 N N . SER A 1 88 ? -38.728 -1.213 -38.042 1.00 40.00 88 SER A N 1
ATOM 681 C CA . SER A 1 88 ? -38.841 -2.441 -38.866 1.00 40.00 88 SER A CA 1
ATOM 682 C C . SER A 1 88 ? -38.228 -3.598 -38.054 1.00 40.00 88 SER A C 1
ATOM 684 O O . SER A 1 88 ? -37.049 -3.537 -37.736 1.00 40.00 88 SER A O 1
ATOM 686 N N . ALA A 1 89 ? -39.020 -4.490 -37.453 1.00 42.69 89 ALA A N 1
ATOM 687 C CA . ALA A 1 89 ? -39.712 -5.637 -38.060 1.00 42.69 89 ALA A CA 1
ATOM 688 C C . ALA A 1 89 ? -38.777 -6.832 -38.306 1.00 42.69 89 ALA A C 1
ATOM 690 O O . ALA A 1 89 ? -37.954 -6.755 -39.208 1.00 42.69 89 ALA A O 1
ATOM 691 N N . THR A 1 90 ? -38.976 -7.883 -37.500 1.00 40.81 90 THR A N 1
ATOM 692 C CA . THR A 1 90 ? -38.777 -9.342 -37.693 1.00 40.81 90 THR A CA 1
ATOM 693 C C . THR A 1 90 ? -38.696 -9.934 -36.285 1.00 40.81 90 THR A C 1
ATOM 695 O O . THR A 1 90 ? -38.055 -9.332 -35.433 1.00 40.81 90 THR A O 1
ATOM 698 N N . ASP A 1 91 ? -39.248 -11.076 -35.925 1.00 38.97 91 ASP A N 1
ATOM 699 C CA . ASP A 1 91 ? -40.015 -12.135 -36.578 1.00 38.97 91 ASP A CA 1
ATOM 700 C C . ASP A 1 91 ? -40.292 -13.145 -35.442 1.00 38.97 91 ASP A C 1
ATOM 702 O O . ASP A 1 91 ? -39.765 -13.008 -34.337 1.00 38.97 91 ASP A O 1
ATOM 706 N N . GLU A 1 92 ? -41.169 -14.097 -35.690 1.00 50.94 92 GLU A N 1
ATOM 707 C CA . GLU A 1 92 ? -41.960 -14.816 -34.697 1.00 50.94 92 GLU A CA 1
ATOM 708 C C . GLU A 1 92 ? -41.209 -15.844 -33.830 1.00 50.94 92 GLU A C 1
ATOM 710 O O . GLU A 1 92 ? -40.154 -16.366 -34.189 1.00 50.94 92 GLU A O 1
ATOM 715 N N . GLY A 1 93 ? -41.816 -16.160 -32.681 1.00 40.78 93 GLY A N 1
ATOM 716 C CA . GLY A 1 93 ? -41.361 -17.186 -31.744 1.00 40.78 93 GLY A CA 1
ATOM 717 C C . GLY A 1 93 ? -42.337 -17.416 -30.585 1.00 40.78 93 GLY A C 1
ATOM 718 O O . GLY A 1 93 ? -41.974 -17.194 -29.436 1.00 40.78 93 GLY A O 1
ATOM 719 N N . GLU A 1 94 ? -43.574 -17.818 -30.911 1.00 42.88 94 GLU A N 1
ATOM 720 C CA . GLU A 1 94 ? -44.441 -18.729 -30.121 1.00 42.88 94 GLU A CA 1
ATOM 721 C C . GLU A 1 94 ? -43.574 -19.784 -29.392 1.00 42.88 94 GLU A C 1
ATOM 723 O O . GLU A 1 94 ? -42.655 -20.323 -30.003 1.00 42.88 94 GLU A O 1
ATOM 728 N N . THR A 1 95 ? -43.668 -20.068 -28.092 1.00 40.00 95 THR A N 1
ATOM 729 C CA . THR A 1 95 ? -44.730 -20.648 -27.234 1.00 40.00 95 THR A CA 1
ATOM 730 C C . THR A 1 95 ? -44.134 -20.637 -25.804 1.00 40.00 95 THR A C 1
ATOM 732 O O . THR A 1 95 ? -42.916 -20.713 -25.674 1.00 40.00 95 THR A O 1
ATOM 735 N N . ASP A 1 96 ? -44.838 -20.566 -24.683 1.00 42.78 96 ASP A N 1
ATOM 736 C CA . ASP A 1 96 ? -45.771 -21.574 -24.182 1.00 42.78 96 ASP A CA 1
ATOM 737 C C . ASP A 1 96 ? -46.325 -21.057 -22.846 1.00 42.78 96 ASP A C 1
ATOM 739 O O . ASP A 1 96 ? -45.600 -20.462 -22.043 1.00 42.78 96 ASP A O 1
ATOM 743 N N . GLU A 1 97 ? -47.620 -21.252 -22.650 1.00 51.09 97 GLU A N 1
ATOM 744 C CA . GLU A 1 97 ? -48.367 -20.880 -21.458 1.00 51.09 97 GLU A CA 1
ATOM 745 C C . GLU A 1 97 ? -48.171 -21.951 -20.385 1.00 51.09 97 GLU A C 1
ATOM 747 O O . GLU A 1 97 ? -48.462 -23.113 -20.646 1.00 51.09 97 GLU A O 1
ATOM 752 N N . LEU A 1 98 ? -47.790 -21.566 -19.166 1.00 51.44 98 LEU A N 1
ATOM 753 C CA . LEU A 1 98 ? -48.235 -22.261 -17.957 1.00 51.44 98 LEU A CA 1
ATOM 754 C C . LEU A 1 98 ? -48.500 -21.228 -16.855 1.00 51.44 98 LEU A C 1
ATOM 756 O O . LEU A 1 98 ? -47.585 -20.664 -16.255 1.00 51.44 98 LEU A O 1
ATOM 760 N N . GLU A 1 99 ? -49.793 -20.971 -16.672 1.00 47.22 99 GLU A N 1
ATOM 761 C CA . GLU A 1 99 ? -50.413 -20.406 -15.477 1.00 47.22 99 GLU A CA 1
ATOM 762 C C . GLU A 1 99 ? -50.375 -21.399 -14.293 1.00 47.22 99 GLU A C 1
ATOM 764 O O . GLU A 1 99 ? -50.011 -22.563 -14.453 1.00 47.22 99 GLU A O 1
ATOM 769 N N . GLU A 1 100 ? -50.869 -20.897 -13.156 1.00 46.59 100 GLU A N 1
ATOM 770 C CA . GLU A 1 100 ? -51.163 -21.517 -11.852 1.00 46.59 100 GLU A CA 1
ATOM 771 C C . GLU A 1 100 ? -50.036 -21.389 -10.818 1.00 46.59 100 GLU A C 1
ATOM 773 O O . GLU A 1 100 ? -48.987 -22.021 -10.889 1.00 46.59 100 GLU A O 1
ATOM 778 N N . ASP A 1 101 ? -50.135 -20.374 -9.957 1.00 41.38 101 ASP A N 1
ATOM 779 C CA . ASP A 1 101 ? -50.935 -20.344 -8.713 1.00 41.38 101 ASP A CA 1
ATOM 780 C C . ASP A 1 101 ? -50.142 -20.948 -7.550 1.00 41.38 101 ASP A C 1
ATOM 782 O O . ASP A 1 101 ? -49.631 -22.059 -7.648 1.00 41.38 101 ASP A O 1
ATOM 786 N N . VAL A 1 102 ? -50.063 -20.191 -6.450 1.00 46.66 102 VAL A N 1
ATOM 787 C CA . VAL A 1 102 ? -50.244 -20.629 -5.051 1.00 46.66 102 VAL A CA 1
ATOM 788 C C . VAL A 1 102 ? -49.581 -19.612 -4.103 1.00 46.66 102 VAL A C 1
ATOM 790 O O . VAL A 1 102 ? -48.373 -19.589 -3.897 1.00 46.66 102 VAL A O 1
ATOM 793 N N . GLU A 1 103 ? -50.469 -18.770 -3.575 1.00 48.97 103 GLU A N 1
ATOM 794 C CA . GLU A 1 103 ? -50.645 -18.375 -2.169 1.00 48.97 103 GLU A CA 1
ATOM 795 C C . GLU A 1 103 ? -49.662 -17.415 -1.468 1.00 48.97 103 GLU A C 1
ATOM 797 O O . GLU A 1 103 ? -48.500 -17.697 -1.183 1.00 48.97 103 GLU A O 1
ATOM 802 N N . GLU A 1 104 ? -50.256 -16.268 -1.107 1.00 48.22 104 GLU A N 1
ATOM 803 C CA . GLU A 1 104 ? -49.982 -15.462 0.081 1.00 48.22 104 GLU A CA 1
ATOM 804 C C . GLU A 1 104 ? -49.752 -16.336 1.325 1.00 48.22 104 GLU A C 1
ATOM 806 O O . GLU A 1 104 ? -50.596 -17.163 1.662 1.00 48.22 104 GLU A O 1
ATOM 811 N N . ASP A 1 105 ? -48.698 -16.050 2.092 1.00 42.16 105 ASP A N 1
ATOM 812 C CA . ASP A 1 105 ? -48.725 -16.298 3.536 1.00 42.16 105 ASP A CA 1
ATOM 813 C C . ASP A 1 105 ? -48.251 -15.049 4.282 1.00 42.16 105 ASP A C 1
ATOM 815 O O . ASP A 1 105 ? -47.082 -14.844 4.616 1.00 42.16 105 ASP A O 1
ATOM 819 N N . THR A 1 106 ? -49.211 -14.150 4.479 1.00 45.25 106 THR A N 1
ATOM 820 C CA . THR A 1 106 ? -49.177 -13.105 5.493 1.00 45.25 106 THR A CA 1
ATOM 821 C C . THR A 1 106 ? -49.465 -13.737 6.852 1.00 45.25 106 THR A C 1
ATOM 823 O O . THR A 1 106 ? -50.625 -13.860 7.250 1.00 45.25 106 THR A O 1
ATOM 826 N N . VAL A 1 107 ? -48.425 -14.084 7.605 1.00 46.50 107 VAL A N 1
ATOM 827 C CA . VAL A 1 107 ? -48.574 -14.365 9.037 1.00 46.50 107 VAL A CA 1
ATOM 828 C C . VAL A 1 107 ? -48.462 -13.072 9.838 1.00 46.50 107 VAL A C 1
ATOM 830 O O . VAL A 1 107 ? -47.390 -12.649 10.270 1.00 46.50 107 VAL A O 1
ATOM 833 N N . GLU A 1 108 ? -49.625 -12.456 10.057 1.00 47.34 108 GLU A N 1
ATOM 834 C CA . GLU A 1 108 ? -49.895 -11.706 11.279 1.00 47.34 108 GLU A CA 1
ATOM 835 C C . GLU A 1 108 ? -49.699 -12.645 12.477 1.00 47.34 108 GLU A C 1
ATOM 837 O O . GLU A 1 108 ? -50.388 -13.658 12.611 1.00 47.34 108 GLU A O 1
ATOM 842 N N . MET A 1 109 ? -48.781 -12.300 13.378 1.00 47.19 109 MET A N 1
ATOM 843 C CA . MET A 1 109 ? -48.733 -12.898 14.707 1.00 47.19 109 MET A CA 1
ATOM 844 C C . MET A 1 109 ? -48.902 -11.796 15.749 1.00 47.19 109 MET A C 1
ATOM 846 O O . MET A 1 109 ? -47.952 -11.242 16.294 1.00 47.19 109 MET A O 1
ATOM 850 N N . ASP A 1 110 ? -50.172 -11.480 15.989 1.00 45.69 110 ASP A N 1
ATOM 851 C CA . ASP A 1 110 ? -50.658 -10.808 17.185 1.00 45.69 110 ASP A CA 1
ATOM 852 C C . ASP A 1 110 ? -50.593 -11.798 18.357 1.00 45.69 110 ASP A C 1
ATOM 854 O O . ASP A 1 110 ? -51.360 -12.760 18.412 1.00 45.69 110 ASP A O 1
ATOM 858 N N . GLN A 1 111 ? -49.666 -11.576 19.292 1.00 46.22 111 GLN A N 1
ATOM 859 C CA . GLN A 1 111 ? -49.865 -11.957 20.689 1.00 46.22 111 GLN A CA 1
ATOM 860 C C . GLN A 1 111 ? -49.327 -10.867 21.611 1.00 46.22 111 GLN A C 1
ATOM 862 O O . GLN A 1 111 ? -48.156 -10.822 21.978 1.00 46.22 111 GLN A O 1
ATOM 867 N N . ALA A 1 112 ? -50.256 -10.015 22.030 1.00 45.31 112 ALA A N 1
ATOM 868 C CA . ALA A 1 112 ? -50.213 -9.314 23.300 1.00 45.31 112 ALA A CA 1
ATOM 869 C C . ALA A 1 112 ? -49.988 -10.270 24.490 1.00 45.31 112 ALA A C 1
ATOM 871 O O . ALA A 1 112 ? -50.648 -11.308 24.569 1.00 45.31 112 ALA A O 1
ATOM 872 N N . ARG A 1 113 ? -49.116 -9.848 25.421 1.00 41.06 113 ARG A N 1
ATOM 873 C CA . ARG A 1 113 ? -48.970 -10.162 26.870 1.00 41.06 113 ARG A CA 1
ATOM 874 C C . ARG A 1 113 ? -47.500 -9.868 27.224 1.00 41.06 113 ARG A C 1
ATOM 876 O O . ARG A 1 113 ? -46.631 -10.242 26.460 1.00 41.06 113 ARG A O 1
ATOM 883 N N . GLU A 1 114 ? -47.091 -9.186 28.281 1.00 39.22 114 GLU A N 1
ATOM 884 C CA . GLU A 1 114 ? -47.698 -8.710 29.513 1.00 39.22 114 GLU A CA 1
ATOM 885 C C . GLU A 1 114 ? -46.852 -7.523 30.002 1.00 39.22 114 GLU A C 1
ATOM 887 O O . GLU A 1 114 ? -45.663 -7.410 29.721 1.00 39.22 114 GLU A O 1
ATOM 892 N N . SER A 1 115 ? -47.504 -6.612 30.706 1.00 45.09 115 SER A N 1
ATOM 893 C CA . SER A 1 115 ? -46.908 -5.501 31.433 1.00 45.09 115 SER A CA 1
ATOM 894 C C . SER A 1 115 ? -46.082 -5.977 32.631 1.00 45.09 115 SER A C 1
ATOM 896 O O . SER A 1 115 ? -46.652 -6.536 33.565 1.00 45.09 115 SER A O 1
ATOM 898 N N . GLU A 1 116 ? -44.796 -5.635 32.636 1.00 40.38 116 GLU A N 1
ATOM 899 C CA . GLU A 1 116 ? -43.930 -5.507 33.816 1.00 40.38 116 GLU A CA 1
ATOM 900 C C . GLU A 1 116 ? -43.164 -4.188 33.602 1.00 40.38 116 GLU A C 1
ATOM 902 O O . GLU A 1 116 ? -42.306 -4.073 32.737 1.00 40.38 116 GLU A O 1
ATOM 907 N N . ASP A 1 117 ? -43.655 -3.048 34.089 1.00 49.62 117 ASP A N 1
ATOM 908 C CA . ASP A 1 117 ? -43.347 -2.520 35.425 1.00 49.62 117 ASP A CA 1
ATOM 909 C C . ASP A 1 117 ? -42.004 -2.994 35.997 1.00 49.62 117 ASP A C 1
ATOM 911 O O . ASP A 1 117 ? -41.927 -3.651 37.031 1.00 49.62 117 ASP A O 1
ATOM 915 N N . THR A 1 118 ? -40.924 -2.633 35.310 1.00 35.94 118 THR A N 1
ATOM 916 C CA . THR A 1 118 ? -39.602 -2.520 35.921 1.00 35.94 118 THR A CA 1
ATOM 917 C C . THR A 1 118 ? -39.030 -1.154 35.574 1.00 35.94 118 THR A C 1
ATOM 919 O O . THR A 1 118 ? -38.358 -0.980 34.560 1.00 35.94 118 THR A O 1
ATOM 922 N N . SER A 1 119 ? -39.300 -0.162 36.425 1.00 52.62 119 SER A N 1
ATOM 923 C CA . SER A 1 119 ? -38.293 0.871 36.666 1.00 52.62 119 SER A CA 1
ATOM 924 C C . SER A 1 119 ? -37.062 0.183 37.256 1.00 52.62 119 SER A C 1
ATOM 926 O O . SER A 1 119 ? -37.180 -0.504 38.274 1.00 52.62 119 SER A O 1
ATOM 928 N N . PRO A 1 120 ? -35.892 0.371 36.644 1.00 45.72 120 PRO A N 1
ATOM 929 C CA . PRO A 1 120 ? -34.763 0.744 37.472 1.00 45.72 120 PRO A CA 1
ATOM 930 C C . PRO A 1 120 ? -33.989 1.915 36.867 1.00 45.72 120 PRO A C 1
ATOM 932 O O . PRO A 1 120 ? -33.767 1.992 35.663 1.00 45.72 120 PRO A O 1
ATOM 935 N N . ASP A 1 121 ? -33.576 2.781 37.784 1.00 42.16 121 ASP A N 1
ATOM 936 C CA . ASP A 1 121 ? -32.535 3.789 37.644 1.00 42.16 121 ASP A CA 1
ATOM 937 C C . ASP A 1 121 ? -32.798 4.934 36.663 1.00 42.16 121 ASP A C 1
ATOM 939 O O . ASP A 1 121 ? -32.550 4.874 35.460 1.00 42.16 121 ASP A O 1
ATOM 943 N N . GLU A 1 122 ? -33.216 6.059 37.255 1.00 47.44 122 GLU A N 1
ATOM 944 C CA . GLU A 1 122 ? -32.801 7.372 36.774 1.00 47.44 122 GLU A CA 1
ATOM 945 C C . GLU A 1 122 ? -31.307 7.305 36.404 1.00 47.44 122 GLU A C 1
ATOM 947 O O . GLU A 1 122 ? -30.492 6.978 37.277 1.00 47.44 122 GLU A O 1
ATOM 952 N N . PRO A 1 123 ? -30.897 7.617 35.159 1.00 49.91 123 PRO A N 1
ATOM 953 C CA . PRO A 1 123 ? -29.506 7.954 34.935 1.00 49.91 123 PRO A CA 1
ATOM 954 C C . PRO A 1 123 ? -29.227 9.148 35.844 1.00 49.91 123 PRO A C 1
ATOM 956 O O . PRO A 1 123 ? -29.900 10.175 35.765 1.00 49.91 123 PRO A O 1
ATOM 959 N N . SER A 1 124 ? -28.311 8.946 36.792 1.00 55.03 124 SER A N 1
ATOM 960 C CA . SER A 1 124 ? -27.816 9.959 37.718 1.00 55.03 124 SER A CA 1
ATOM 961 C C . SER A 1 124 ? -27.734 11.304 36.997 1.00 55.03 124 SER A C 1
ATOM 963 O O . SER A 1 124 ? -26.884 11.474 36.124 1.00 55.03 124 SER A O 1
ATOM 965 N N . SER A 1 125 ? -28.622 12.246 37.342 1.00 58.50 125 SER A N 1
ATOM 966 C CA . SER A 1 125 ? -28.732 13.553 36.675 1.00 58.50 125 SER A CA 1
ATOM 967 C C . SER A 1 125 ? -27.393 14.299 36.629 1.00 58.50 125 SER A C 1
ATOM 969 O O . SER A 1 125 ? -27.172 15.133 35.761 1.00 58.50 125 SER A O 1
ATOM 971 N N . ALA A 1 126 ? -26.474 13.945 37.532 1.00 59.97 126 ALA A N 1
ATOM 972 C CA . ALA A 1 126 ? -25.107 14.433 37.573 1.00 59.97 126 ALA A CA 1
ATOM 973 C C . ALA A 1 126 ? -24.286 14.093 36.313 1.00 59.97 126 ALA A C 1
ATOM 975 O O . ALA A 1 126 ? -23.495 14.924 35.885 1.00 59.97 126 ALA A O 1
ATOM 976 N N . ALA A 1 127 ? -24.470 12.921 35.693 1.00 62.41 127 ALA A N 1
ATOM 977 C CA . ALA A 1 127 ? -23.723 12.542 34.489 1.00 62.41 127 ALA A CA 1
ATOM 978 C C . ALA A 1 127 ? -24.198 13.323 33.249 1.00 62.41 127 ALA A C 1
ATOM 980 O O . ALA A 1 127 ? -23.385 13.746 32.425 1.00 62.41 127 ALA A O 1
ATOM 981 N N . ASP A 1 128 ? -25.506 13.573 33.145 1.00 69.88 128 ASP A N 1
ATOM 982 C CA . ASP A 1 128 ? -26.077 14.415 32.088 1.00 69.88 128 ASP A CA 1
ATOM 983 C C . ASP A 1 128 ? -25.719 15.897 32.285 1.00 69.88 128 ASP A C 1
ATOM 985 O O . ASP A 1 128 ? -25.445 16.608 31.312 1.00 69.88 128 ASP A O 1
ATOM 989 N N . ASP A 1 129 ? -25.650 16.354 33.539 1.00 77.50 129 ASP A N 1
ATOM 990 C CA . ASP A 1 129 ? -25.186 17.696 33.890 1.00 77.50 129 ASP A CA 1
ATOM 991 C C . ASP A 1 129 ? -23.698 17.893 33.543 1.00 77.50 129 ASP A C 1
ATOM 993 O O . ASP A 1 129 ? -23.353 18.906 32.926 1.00 77.50 129 ASP A O 1
ATOM 997 N N . GLU A 1 130 ? -22.833 16.912 33.831 1.00 82.81 130 GLU A N 1
ATOM 998 C CA . GLU A 1 130 ? -21.407 16.927 33.465 1.00 82.81 130 GLU A CA 1
ATOM 999 C C . GLU A 1 130 ? -21.205 16.956 31.941 1.00 82.81 130 GLU A C 1
ATOM 1001 O O . GLU A 1 130 ? -20.412 17.749 31.418 1.00 82.81 130 GLU A O 1
ATOM 1006 N N . LEU A 1 131 ? -21.969 16.152 31.192 1.00 87.06 131 LEU A N 1
ATOM 1007 C CA . LEU A 1 131 ? -21.895 16.130 29.729 1.00 87.06 131 LEU A CA 1
ATOM 1008 C C . LEU A 1 131 ? -22.389 17.452 29.110 1.00 87.06 131 LEU A C 1
ATOM 1010 O O . LEU A 1 131 ? -21.838 17.942 28.115 1.00 87.06 131 LEU A O 1
ATOM 1014 N N . ALA A 1 132 ? -23.422 18.057 29.702 1.00 86.50 132 ALA A N 1
ATOM 1015 C CA . ALA A 1 132 ? -23.935 19.363 29.301 1.00 86.50 132 ALA A CA 1
ATOM 1016 C C . ALA A 1 132 ? -22.971 20.510 29.655 1.00 86.50 132 ALA A C 1
ATOM 1018 O O . ALA A 1 132 ? -22.945 21.539 28.969 1.00 86.50 132 ALA A O 1
ATOM 1019 N N . GLU A 1 133 ? -22.179 20.368 30.716 1.00 90.81 133 GLU A N 1
ATOM 1020 C CA . GLU A 1 133 ? -21.127 21.316 31.088 1.00 90.81 133 GLU A CA 1
ATOM 1021 C C . GLU A 1 133 ? -19.941 21.242 30.114 1.00 90.81 133 GLU A C 1
ATOM 1023 O O . GLU A 1 133 ? -19.535 22.270 29.565 1.00 90.81 133 GLU A O 1
ATOM 1028 N N . LEU A 1 134 ? -19.496 20.029 29.765 1.00 89.25 134 LEU A N 1
ATOM 1029 C CA . LEU A 1 134 ? -18.453 19.787 28.759 1.00 89.25 134 LEU A CA 1
ATOM 1030 C C . LEU A 1 134 ? -18.829 20.324 27.370 1.00 89.25 134 LEU A C 1
ATOM 1032 O O . LEU A 1 134 ? -18.017 20.988 26.722 1.00 89.25 134 LEU A O 1
ATOM 1036 N N . ARG A 1 135 ? -20.076 20.117 26.919 1.00 91.69 135 ARG A N 1
ATOM 1037 C CA . ARG A 1 135 ? -20.565 20.696 25.650 1.00 91.69 135 ARG A CA 1
ATOM 1038 C C . ARG A 1 135 ? -20.523 22.223 25.655 1.00 91.69 135 ARG A C 1
ATOM 1040 O O . ARG A 1 135 ? -20.103 22.826 24.668 1.00 91.69 135 ARG A O 1
ATOM 1047 N N . ARG A 1 136 ? -20.921 22.857 26.763 1.00 90.06 136 ARG A N 1
ATOM 1048 C CA . ARG A 1 136 ? -20.873 24.323 26.904 1.00 90.06 136 ARG A CA 1
ATOM 1049 C C . ARG A 1 136 ? -19.443 24.853 26.909 1.00 90.06 136 ARG A C 1
ATOM 1051 O O . ARG A 1 136 ? -19.196 25.903 26.319 1.00 90.06 136 ARG A O 1
ATOM 1058 N N . GLN A 1 137 ? -18.513 24.135 27.532 1.00 88.00 137 GLN A N 1
ATOM 1059 C CA . GLN A 1 137 ? -17.097 24.493 27.540 1.00 88.00 137 GLN A CA 1
ATOM 1060 C C . GLN A 1 137 ? -16.481 24.406 26.136 1.00 88.00 137 GLN A C 1
ATOM 1062 O O . GLN A 1 137 ? -15.859 25.368 25.686 1.00 88.00 137 GLN A O 1
ATOM 1067 N N . ALA A 1 138 ? -16.726 23.311 25.412 1.00 86.19 138 ALA A N 1
ATOM 1068 C CA . ALA A 1 138 ? -16.237 23.135 24.044 1.00 86.19 138 ALA A CA 1
ATOM 1069 C C . ALA A 1 138 ? -16.791 24.206 23.085 1.00 86.19 138 ALA A C 1
ATOM 1071 O O . ALA A 1 138 ? -16.056 24.754 22.262 1.00 86.19 138 ALA A O 1
ATOM 1072 N N . GLU A 1 139 ? -18.071 24.574 23.217 1.00 87.25 139 GLU A N 1
ATOM 1073 C CA . GLU A 1 139 ? -18.662 25.627 22.385 1.00 87.25 139 GLU A CA 1
ATOM 1074 C C . GLU A 1 139 ? -18.118 27.028 22.728 1.00 87.25 139 GLU A C 1
ATOM 1076 O O . GLU A 1 139 ? -17.930 27.859 21.835 1.00 87.25 139 GLU A O 1
ATOM 1081 N N . GLN A 1 140 ? -17.802 27.300 24.000 1.00 83.69 140 GLN A N 1
ATOM 1082 C CA . GLN A 1 140 ? -17.134 28.546 24.392 1.00 83.69 140 GLN A CA 1
ATOM 1083 C C . GLN A 1 140 ? -15.712 28.648 23.836 1.00 83.69 140 GLN A C 1
ATOM 1085 O O . GLN A 1 140 ? -15.306 29.740 23.437 1.00 83.69 140 GLN A O 1
ATOM 1090 N N . GLU A 1 141 ? -14.974 27.541 23.774 1.00 83.00 141 GLU A N 1
ATOM 1091 C CA . GLU A 1 141 ? -13.622 27.503 23.211 1.00 83.00 141 GLU A CA 1
ATOM 1092 C C . GLU A 1 141 ? -13.635 27.675 21.683 1.00 83.00 141 GLU A C 1
ATOM 1094 O O . GLU A 1 141 ? -12.847 28.450 21.134 1.00 83.00 141 GLU A O 1
ATOM 1099 N N . ALA A 1 142 ? -14.605 27.059 20.999 1.00 80.81 142 ALA A N 1
ATOM 1100 C CA . ALA A 1 142 ? -14.819 27.249 19.565 1.00 80.81 142 ALA A CA 1
ATOM 1101 C C . ALA A 1 142 ? -15.173 28.707 19.220 1.00 80.81 142 ALA A C 1
ATOM 1103 O O . ALA A 1 142 ? -14.640 29.269 18.263 1.00 80.81 142 ALA A O 1
ATOM 1104 N N . ARG A 1 143 ? -16.021 29.362 20.028 1.00 77.44 143 ARG A N 1
ATOM 1105 C CA . ARG A 1 143 ? -16.355 30.788 19.846 1.00 77.44 143 ARG A CA 1
ATOM 1106 C C . ARG A 1 143 ? -15.203 31.730 20.190 1.00 77.44 143 ARG A C 1
ATOM 1108 O O . ARG A 1 143 ? -15.145 32.824 19.636 1.00 77.44 143 ARG A O 1
ATOM 1115 N N . GLN A 1 144 ? -14.297 31.319 21.075 1.00 75.06 144 GLN A N 1
ATOM 1116 C CA . GLN A 1 144 ? -13.067 32.053 21.393 1.00 75.06 144 GLN A CA 1
ATOM 1117 C C . GLN A 1 144 ? -11.920 31.754 20.411 1.00 75.06 144 GLN A C 1
ATOM 1119 O O . GLN A 1 144 ? -10.816 32.265 20.582 1.00 75.06 144 GLN A O 1
ATOM 1124 N N . GLY A 1 145 ? -12.187 30.989 19.345 1.00 69.19 145 GLY A N 1
ATOM 1125 C CA . GLY A 1 145 ? -11.271 30.820 18.222 1.00 69.19 145 GLY A CA 1
ATOM 1126 C C . GLY A 1 145 ? -10.080 29.907 18.500 1.00 69.19 145 GLY A C 1
ATOM 1127 O O . GLY A 1 145 ? -9.052 30.082 17.854 1.00 69.19 145 GLY A O 1
ATOM 1128 N N . GLY A 1 146 ? -10.176 28.966 19.453 1.00 59.12 146 GLY A N 1
ATOM 1129 C CA . GLY A 1 146 ? -9.164 27.915 19.671 1.00 59.12 146 GLY A CA 1
ATOM 1130 C C . GLY A 1 146 ? -7.738 28.408 19.969 1.00 59.12 146 GLY A C 1
ATOM 1131 O O . GLY A 1 146 ? -6.790 27.620 19.975 1.00 59.12 146 GLY A O 1
ATOM 1132 N N . ALA A 1 147 ? -7.555 29.706 20.211 1.00 53.62 147 ALA A N 1
ATOM 1133 C CA . ALA A 1 147 ? -6.265 30.286 20.518 1.00 53.62 147 ALA A CA 1
ATOM 1134 C C . ALA A 1 147 ? -5.976 30.033 21.997 1.00 53.62 147 ALA A C 1
ATOM 1136 O O . ALA A 1 147 ? -6.479 30.731 22.879 1.00 53.62 147 ALA A O 1
ATOM 1137 N N . ARG A 1 148 ? -5.169 29.001 22.262 1.00 56.81 148 ARG A N 1
ATOM 1138 C CA . ARG A 1 148 ? -4.613 28.712 23.588 1.00 56.81 148 ARG A CA 1
ATOM 1139 C C . ARG A 1 148 ? -4.151 30.022 24.255 1.00 56.81 148 ARG A C 1
ATOM 1141 O O . ARG A 1 148 ? -3.305 30.713 23.673 1.00 56.81 148 ARG A O 1
ATOM 1148 N N . PRO A 1 149 ? -4.652 30.369 25.457 1.00 46.78 149 PRO A N 1
ATOM 1149 C CA . PRO A 1 149 ? -4.185 31.535 26.198 1.00 46.78 149 PRO A CA 1
ATOM 1150 C C . PRO A 1 149 ? -2.703 31.340 26.539 1.00 46.78 149 PRO A C 1
ATOM 1152 O O . PRO A 1 149 ? -2.357 30.568 27.428 1.00 46.78 149 PRO A O 1
ATOM 1155 N N . GLY A 1 150 ? -1.816 31.976 25.772 1.00 50.66 150 GLY A N 1
ATOM 1156 C CA . GLY A 1 150 ? -0.365 31.820 25.923 1.00 50.66 150 GLY A CA 1
ATOM 1157 C C . GLY A 1 150 ? 0.462 31.972 24.645 1.00 50.66 150 GLY A C 1
ATOM 1158 O O . GLY A 1 150 ? 1.681 32.015 24.738 1.00 50.66 150 GLY A O 1
ATOM 1159 N N . LEU A 1 151 ? -0.164 32.082 23.467 1.00 51.91 151 LEU A N 1
ATOM 1160 C CA . LEU A 1 151 ? 0.537 32.286 22.184 1.00 51.91 151 LEU A CA 1
ATOM 1161 C C . LEU A 1 151 ? 0.412 33.711 21.613 1.00 51.91 151 LEU A C 1
ATOM 1163 O O . LEU A 1 151 ? 0.838 33.974 20.493 1.00 51.91 151 LEU A O 1
ATOM 1167 N N . ALA A 1 152 ? -0.143 34.647 22.384 1.00 49.62 152 ALA A N 1
ATOM 1168 C CA . ALA A 1 152 ? -0.372 36.032 21.973 1.00 49.62 152 ALA A CA 1
ATOM 1169 C C . ALA A 1 152 ? 0.879 36.924 22.110 1.00 49.62 152 ALA A C 1
ATOM 1171 O O . ALA A 1 152 ? 0.793 38.002 22.690 1.00 49.62 152 ALA A O 1
ATOM 1172 N N . ASP A 1 153 ? 2.029 36.481 21.594 1.00 48.12 153 ASP A N 1
ATOM 1173 C CA . ASP A 1 153 ? 3.197 37.365 21.449 1.00 48.12 153 ASP A CA 1
ATOM 1174 C C . ASP A 1 153 ? 4.077 37.013 20.238 1.00 48.12 153 ASP A C 1
ATOM 1176 O O . ASP A 1 153 ? 5.306 36.958 20.294 1.00 48.12 153 ASP A O 1
ATOM 1180 N N . LYS A 1 154 ? 3.435 36.753 19.096 1.00 51.78 154 LYS A N 1
ATOM 1181 C CA . LYS A 1 154 ? 4.105 36.825 17.796 1.00 51.78 154 LYS A CA 1
ATOM 1182 C C . LYS A 1 154 ? 3.148 37.454 16.783 1.00 51.78 154 LYS A C 1
ATOM 1184 O O . LYS A 1 154 ? 2.002 37.005 16.707 1.00 51.78 154 LYS A O 1
ATOM 1189 N N . PRO A 1 155 ? 3.555 38.511 16.054 1.00 46.91 155 PRO A N 1
ATOM 1190 C CA . PRO A 1 155 ? 2.697 39.111 15.047 1.00 46.91 155 PRO A CA 1
ATOM 1191 C C . PRO A 1 155 ? 2.332 38.041 14.020 1.00 46.91 155 PRO A C 1
ATOM 1193 O O . PRO A 1 155 ? 3.182 37.282 13.558 1.00 46.91 155 PRO A O 1
ATOM 1196 N N . SER A 1 156 ? 1.038 37.960 13.731 1.00 47.22 156 SER A N 1
ATOM 1197 C CA . SER A 1 156 ? 0.449 37.120 12.696 1.00 47.22 156 SER A CA 1
ATOM 1198 C C . SER A 1 156 ? 0.949 37.580 11.322 1.00 47.22 156 SER A C 1
ATOM 1200 O O . SER A 1 156 ? 0.221 38.263 10.606 1.00 47.22 156 SER A O 1
ATOM 1202 N N . SER A 1 157 ? 2.182 37.230 10.959 1.00 49.25 157 SER A N 1
ATOM 1203 C CA . SER A 1 157 ? 2.647 37.338 9.579 1.00 49.25 157 SER A CA 1
ATOM 1204 C C . SER A 1 157 ? 2.037 36.196 8.784 1.00 49.25 157 SER A C 1
ATOM 1206 O O . SER A 1 157 ? 2.201 35.011 9.097 1.00 49.25 157 SER A O 1
ATOM 1208 N N . THR A 1 158 ? 1.265 36.589 7.780 1.00 54.62 158 THR A N 1
ATOM 1209 C CA . THR A 1 158 ? 0.644 35.677 6.824 1.00 54.62 158 THR A CA 1
ATOM 1210 C C . THR A 1 158 ? 1.719 34.853 6.098 1.00 54.62 158 THR A C 1
ATOM 1212 O O . THR A 1 158 ? 2.875 35.275 6.038 1.00 54.62 158 THR A O 1
ATOM 1215 N N . PRO A 1 159 ? 1.389 33.667 5.557 1.00 55.81 159 PRO A N 1
ATOM 1216 C CA . PRO A 1 159 ? 2.367 32.827 4.864 1.00 55.81 159 PRO A CA 1
ATOM 1217 C C . PRO A 1 159 ? 3.052 33.535 3.685 1.00 55.81 159 PRO A C 1
ATOM 1219 O O . PRO A 1 159 ? 4.215 33.262 3.424 1.00 55.81 159 PRO A O 1
ATOM 1222 N N . GLU A 1 160 ? 2.367 34.466 3.011 1.00 55.38 160 GLU A N 1
ATOM 1223 C CA . GLU A 1 160 ? 2.947 35.272 1.923 1.00 55.38 160 GLU A CA 1
ATOM 1224 C C . GLU A 1 160 ? 4.016 36.260 2.428 1.00 55.38 160 GLU A C 1
ATOM 1226 O O . GLU A 1 160 ? 5.027 36.460 1.768 1.00 55.38 160 GLU A O 1
ATOM 1231 N N . GLU A 1 161 ? 3.860 36.803 3.636 1.00 56.12 161 GLU A N 1
ATOM 1232 C CA . GLU A 1 161 ? 4.792 37.774 4.234 1.00 56.12 161 GLU A CA 1
ATOM 1233 C C . GLU A 1 161 ? 6.030 37.100 4.862 1.00 56.12 161 GLU A C 1
ATOM 1235 O O . GLU A 1 161 ? 7.072 37.726 5.045 1.00 56.12 161 GLU A O 1
ATOM 1240 N N . GLN A 1 162 ? 5.939 35.801 5.175 1.00 53.97 162 GLN A N 1
ATOM 1241 C CA . GLN A 1 162 ? 7.101 35.005 5.586 1.00 53.97 162 GLN A CA 1
ATOM 1242 C C . GLN A 1 162 ? 8.042 34.734 4.409 1.00 53.97 162 GLN A C 1
ATOM 1244 O O . GLN A 1 162 ? 9.245 34.682 4.624 1.00 53.97 162 GLN A O 1
ATOM 1249 N N . VAL A 1 163 ? 7.519 34.605 3.184 1.00 54.75 163 VAL A N 1
ATOM 1250 C CA . VAL A 1 163 ? 8.340 34.396 1.979 1.00 54.75 163 VAL A CA 1
ATOM 1251 C C . VAL A 1 163 ? 9.109 35.669 1.609 1.00 54.75 163 VAL A C 1
ATOM 1253 O O . VAL A 1 163 ? 10.292 35.575 1.305 1.00 54.75 163 VAL A O 1
ATOM 1256 N N . GLU A 1 164 ? 8.507 36.858 1.743 1.00 52.12 164 GLU A N 1
ATOM 1257 C CA . GLU A 1 164 ? 9.216 38.136 1.529 1.00 52.12 164 GLU A CA 1
ATOM 1258 C C . GLU A 1 164 ? 10.353 38.370 2.545 1.00 52.12 164 GLU A C 1
ATOM 1260 O O . GLU A 1 164 ? 11.388 38.929 2.187 1.00 52.12 164 GLU A O 1
ATOM 1265 N N . GLN A 1 165 ? 10.229 37.888 3.789 1.00 52.34 165 GLN A N 1
ATOM 1266 C CA . GLN A 1 165 ? 11.313 37.974 4.783 1.00 52.34 165 GLN A CA 1
ATOM 1267 C C . GLN A 1 165 ? 12.523 37.080 4.466 1.00 52.34 165 GLN A C 1
ATOM 1269 O O . GLN A 1 165 ? 13.621 37.384 4.928 1.00 52.34 165 GLN A O 1
ATOM 1274 N N . PHE A 1 166 ? 12.358 36.012 3.678 1.00 48.72 166 PHE A N 1
ATOM 1275 C CA . PHE A 1 166 ? 13.494 35.206 3.213 1.00 48.72 166 PHE A CA 1
ATOM 1276 C C . PHE A 1 166 ? 14.249 35.875 2.055 1.00 48.72 166 PHE A C 1
ATOM 1278 O O . PHE A 1 166 ? 15.441 35.636 1.894 1.00 48.72 166 PHE A O 1
ATOM 1285 N N . GLU A 1 167 ? 13.608 36.759 1.286 1.00 53.12 167 GLU A N 1
ATOM 1286 C CA . GLU A 1 167 ? 14.246 37.406 0.131 1.00 53.12 167 GLU A CA 1
ATOM 1287 C C . GLU A 1 167 ? 15.136 38.608 0.508 1.00 53.12 167 GLU A C 1
ATOM 1289 O O . GLU A 1 167 ? 16.039 38.957 -0.255 1.00 53.12 167 GLU A O 1
ATOM 1294 N N . GLU A 1 168 ? 14.931 39.238 1.675 1.00 53.69 168 GLU A N 1
ATOM 1295 C CA . GLU A 1 168 ? 15.656 40.465 2.062 1.00 53.69 168 GLU A CA 1
ATOM 1296 C C . GLU A 1 168 ? 16.933 40.231 2.905 1.00 53.69 168 GLU A C 1
ATOM 1298 O O . GLU A 1 168 ? 17.791 41.116 2.954 1.00 53.69 168 GLU A O 1
ATOM 1303 N N . GLU A 1 169 ? 17.127 39.046 3.505 1.00 51.72 169 GLU A N 1
ATOM 1304 C CA . GLU A 1 169 ? 18.306 38.730 4.342 1.00 51.72 169 GLU A CA 1
ATOM 1305 C C . GLU A 1 169 ? 19.049 37.418 3.991 1.00 51.72 169 GLU A C 1
ATOM 1307 O O . GLU A 1 169 ? 20.039 37.096 4.653 1.00 51.72 169 GLU A O 1
ATOM 1312 N N . GLU A 1 170 ? 18.693 36.695 2.920 1.00 54.34 170 GLU A N 1
ATOM 1313 C CA . GLU A 1 170 ? 19.528 35.596 2.392 1.00 54.34 170 GLU A CA 1
ATOM 1314 C C . GLU A 1 170 ? 20.766 36.147 1.658 1.00 54.34 170 GLU A C 1
ATOM 1316 O O . GLU A 1 170 ? 20.921 36.093 0.435 1.00 54.34 170 GLU A O 1
ATOM 1321 N N . SER A 1 171 ? 21.707 36.697 2.427 1.00 55.97 171 SER A N 1
ATOM 1322 C CA . SER A 1 171 ? 23.073 36.850 1.942 1.00 55.97 171 SER A CA 1
ATOM 1323 C C . SER A 1 171 ? 23.621 35.453 1.635 1.00 55.97 171 SER A C 1
ATOM 1325 O O . SER A 1 171 ? 23.536 34.547 2.461 1.00 55.97 171 SER A O 1
ATOM 1327 N N . SER A 1 172 ? 24.209 35.265 0.456 1.00 57.69 172 SER A N 1
ATOM 1328 C CA . SER A 1 172 ? 24.800 34.000 -0.013 1.00 57.69 172 SER A CA 1
ATOM 1329 C C . SER A 1 172 ? 25.843 33.365 0.932 1.00 57.69 172 SER A C 1
ATOM 1331 O O . SER A 1 172 ? 26.276 32.240 0.695 1.00 57.69 172 SER A O 1
ATOM 1333 N N . ASP A 1 173 ? 26.243 34.059 1.999 1.00 61.62 173 ASP A N 1
ATOM 1334 C CA . ASP A 1 173 ? 27.078 33.533 3.080 1.00 61.62 173 ASP A CA 1
ATOM 1335 C C . ASP A 1 173 ? 26.326 32.561 4.015 1.00 61.62 173 ASP A C 1
ATOM 1337 O O . ASP A 1 173 ? 26.938 31.603 4.489 1.00 61.62 173 ASP A O 1
ATOM 1341 N N . ASP A 1 174 ? 25.013 32.726 4.231 1.00 76.94 174 ASP A N 1
ATOM 1342 C CA . ASP A 1 174 ? 24.221 31.819 5.088 1.00 76.94 174 ASP A CA 1
ATOM 1343 C C . ASP A 1 174 ? 24.013 30.450 4.421 1.00 76.94 174 ASP A C 1
ATOM 1345 O O . ASP A 1 174 ? 24.140 29.399 5.052 1.00 76.94 174 ASP A O 1
ATOM 1349 N N . LEU A 1 175 ? 23.829 30.441 3.096 1.00 78.56 175 LEU A N 1
ATOM 1350 C CA . LEU A 1 175 ? 23.720 29.203 2.323 1.00 78.56 175 LEU A CA 1
ATOM 1351 C C . LEU A 1 175 ? 25.016 28.380 2.391 1.00 78.56 175 LEU A C 1
ATOM 1353 O O . LEU A 1 175 ? 24.968 27.168 2.586 1.00 78.56 175 LEU A O 1
ATOM 1357 N N . ASN A 1 176 ? 26.180 29.030 2.285 1.00 81.81 176 ASN A N 1
ATOM 1358 C CA . ASN A 1 176 ? 27.472 28.349 2.424 1.00 81.81 176 ASN A CA 1
ATOM 1359 C C . ASN A 1 176 ? 27.670 27.805 3.848 1.00 81.81 176 ASN A C 1
ATOM 1361 O O . ASN A 1 176 ? 28.133 26.679 4.014 1.00 81.81 176 ASN A O 1
ATOM 1365 N N . GLN A 1 177 ? 27.250 28.553 4.874 1.00 81.69 177 GLN A N 1
ATOM 1366 C CA . GLN A 1 177 ? 27.306 28.089 6.261 1.00 81.69 177 GLN A CA 1
ATOM 1367 C C . GLN A 1 177 ? 26.381 26.884 6.512 1.00 81.69 177 GLN A C 1
ATOM 1369 O O . GLN A 1 177 ? 26.738 25.970 7.262 1.00 81.69 177 GLN A O 1
ATOM 1374 N N . LEU A 1 178 ? 25.208 26.854 5.874 1.00 85.50 178 LEU A N 1
ATOM 1375 C CA . LEU A 1 178 ? 24.284 25.725 5.934 1.00 85.50 178 LEU A CA 1
ATOM 1376 C C . LEU A 1 178 ? 24.839 24.494 5.208 1.00 85.50 178 LEU A C 1
ATOM 1378 O O . LEU A 1 178 ? 24.716 23.384 5.727 1.00 85.50 178 LEU A O 1
ATOM 1382 N N . ILE A 1 179 ? 25.483 24.686 4.055 1.00 87.00 179 ILE A N 1
ATOM 1383 C CA . ILE A 1 179 ? 26.155 23.615 3.309 1.00 87.00 179 ILE A CA 1
ATOM 1384 C C . ILE A 1 179 ? 27.270 22.999 4.163 1.00 87.00 179 ILE A C 1
ATOM 1386 O O . ILE A 1 179 ? 27.246 21.791 4.388 1.00 87.00 179 ILE A O 1
ATOM 1390 N N . ASP A 1 180 ? 28.161 23.807 4.745 1.00 87.38 180 ASP A N 1
ATOM 1391 C CA . ASP A 1 180 ? 29.237 23.319 5.625 1.00 87.38 180 ASP A CA 1
ATOM 1392 C C . ASP A 1 180 ? 28.684 22.564 6.852 1.00 87.38 180 ASP A C 1
ATOM 1394 O O . ASP A 1 180 ? 29.224 21.545 7.301 1.00 87.38 180 ASP A O 1
ATOM 1398 N N . LYS A 1 181 ? 27.563 23.039 7.408 1.00 88.62 181 LYS A N 1
ATOM 1399 C CA . LYS A 1 181 ? 26.882 22.383 8.531 1.00 88.62 181 LYS A CA 1
ATOM 1400 C C . LYS A 1 181 ? 26.254 21.045 8.132 1.00 88.62 181 LYS A C 1
ATOM 1402 O O . LYS A 1 181 ? 26.264 20.117 8.934 1.00 88.62 181 LYS A O 1
ATOM 1407 N N . LEU A 1 182 ? 25.709 20.934 6.924 1.00 88.31 182 LEU A N 1
ATOM 1408 C CA . LEU A 1 182 ? 25.126 19.692 6.413 1.00 88.31 182 LEU A CA 1
ATOM 1409 C C . LEU A 1 182 ? 26.202 18.676 6.024 1.00 88.31 182 LEU A C 1
ATOM 1411 O O . LEU A 1 182 ? 26.057 17.496 6.333 1.00 88.31 182 LEU A O 1
ATOM 1415 N N . GLU A 1 183 ? 27.302 19.123 5.418 1.00 84.94 183 GLU A N 1
ATOM 1416 C CA . GLU A 1 183 ? 28.434 18.255 5.088 1.00 84.94 183 GLU A CA 1
ATOM 1417 C C . GLU A 1 183 ? 29.119 17.715 6.348 1.00 84.94 183 GLU A C 1
ATOM 1419 O O . GLU A 1 183 ? 29.442 16.531 6.408 1.00 84.94 183 GLU A O 1
ATOM 1424 N N . SER A 1 184 ? 29.271 18.538 7.390 1.00 85.38 184 SER A N 1
ATOM 1425 C CA . SER A 1 184 ? 29.812 18.082 8.681 1.00 85.38 184 SER A CA 1
ATOM 1426 C C . SER A 1 184 ? 28.843 17.215 9.494 1.00 85.38 184 SER A C 1
ATOM 1428 O O . SER A 1 184 ? 29.286 16.450 10.348 1.00 85.38 184 SER A O 1
ATOM 1430 N N . ALA A 1 185 ? 27.535 17.306 9.236 1.00 86.56 185 ALA A N 1
ATOM 1431 C CA . ALA A 1 185 ? 26.515 16.456 9.852 1.00 86.56 185 ALA A CA 1
ATOM 1432 C C . ALA A 1 185 ? 26.304 15.121 9.116 1.00 86.56 185 ALA A C 1
ATOM 1434 O O . ALA A 1 185 ? 25.467 14.318 9.536 1.00 86.56 185 ALA A O 1
ATOM 1435 N N . ARG A 1 186 ? 27.037 14.868 8.025 1.00 85.06 186 ARG A N 1
ATOM 1436 C CA . ARG A 1 186 ? 26.984 13.600 7.301 1.00 85.06 186 ARG A CA 1
ATOM 1437 C C . ARG A 1 186 ? 27.529 12.482 8.193 1.00 85.06 186 ARG A C 1
ATOM 1439 O O . ARG A 1 186 ? 28.708 12.458 8.524 1.00 85.06 186 ARG A O 1
ATOM 1446 N N . ILE A 1 187 ? 26.652 11.566 8.588 1.00 82.94 187 ILE A N 1
ATOM 1447 C CA . ILE A 1 187 ? 27.025 10.355 9.320 1.00 82.94 187 ILE A CA 1
ATOM 1448 C C . ILE A 1 187 ? 27.551 9.357 8.290 1.00 82.94 187 ILE A C 1
ATOM 1450 O O . ILE A 1 187 ? 26.811 8.964 7.386 1.00 82.94 187 ILE A O 1
ATOM 1454 N N . ASP A 1 188 ? 28.821 8.974 8.406 1.00 78.50 188 ASP A N 1
ATOM 1455 C CA . ASP A 1 188 ? 29.368 7.876 7.617 1.00 78.50 188 ASP A CA 1
ATOM 1456 C C . ASP A 1 188 ? 28.744 6.564 8.115 1.00 78.50 188 ASP A C 1
ATOM 1458 O O . ASP A 1 188 ? 28.842 6.265 9.310 1.00 78.50 188 ASP A O 1
ATOM 1462 N N . PRO A 1 189 ? 28.065 5.796 7.244 1.00 72.00 189 PRO A N 1
ATOM 1463 C CA . PRO A 1 189 ? 27.540 4.498 7.627 1.00 72.00 189 PRO A CA 1
ATOM 1464 C C . PRO A 1 189 ? 28.716 3.581 7.965 1.00 72.00 189 PRO A C 1
ATOM 1466 O O . PRO A 1 189 ? 29.610 3.376 7.143 1.00 72.00 189 PRO A O 1
ATOM 1469 N N . ASP A 1 190 ? 28.722 3.075 9.195 1.00 74.19 190 ASP A N 1
ATOM 1470 C CA . ASP A 1 190 ? 29.721 2.130 9.675 1.00 74.19 190 ASP A CA 1
ATOM 1471 C C . ASP A 1 190 ? 29.526 0.785 8.946 1.00 74.19 190 ASP A C 1
ATOM 1473 O O . ASP A 1 190 ? 28.479 0.156 9.128 1.00 74.19 190 ASP A O 1
ATOM 1477 N N . PRO A 1 191 ? 30.475 0.347 8.093 1.00 68.25 191 PRO A N 1
ATOM 1478 C CA . PRO A 1 191 ? 30.326 -0.881 7.316 1.00 68.25 191 PRO A CA 1
ATOM 1479 C C . PRO A 1 191 ? 30.343 -2.146 8.184 1.00 68.25 191 PRO A C 1
ATOM 1481 O O . PRO A 1 191 ? 29.906 -3.192 7.711 1.00 68.25 191 PRO A O 1
ATOM 1484 N N . ASP A 1 192 ? 30.804 -2.053 9.437 1.00 60.81 192 ASP A N 1
ATOM 1485 C CA . ASP A 1 192 ? 30.848 -3.178 10.376 1.00 60.81 192 ASP A CA 1
ATOM 1486 C C . ASP A 1 192 ? 29.596 -3.227 11.287 1.00 60.81 192 ASP A C 1
ATOM 1488 O O . ASP A 1 192 ? 29.372 -4.217 11.986 1.00 60.81 192 ASP A O 1
ATOM 1492 N N . ALA A 1 193 ? 28.720 -2.209 11.254 1.00 60.31 193 ALA A N 1
ATOM 1493 C CA . ALA A 1 193 ? 27.455 -2.213 12.005 1.00 60.31 193 ALA A CA 1
ATOM 1494 C C . ALA A 1 193 ? 26.401 -3.178 11.424 1.00 60.31 193 ALA A C 1
ATOM 1496 O O . ALA A 1 193 ? 25.462 -3.562 12.122 1.00 60.31 193 ALA A O 1
ATOM 1497 N N . GLU A 1 194 ? 26.566 -3.605 10.170 1.00 58.31 194 GLU A N 1
ATOM 1498 C CA . GLU A 1 194 ? 25.709 -4.618 9.538 1.00 58.31 194 GLU A CA 1
ATOM 1499 C C . GLU A 1 194 ? 26.031 -6.045 10.029 1.00 58.31 194 GLU A C 1
ATOM 1501 O O . GLU A 1 194 ? 25.214 -6.947 9.861 1.00 58.31 194 GLU A O 1
ATOM 1506 N N . GLU A 1 195 ? 27.189 -6.270 10.669 1.00 55.28 195 GLU A N 1
ATOM 1507 C CA . GLU A 1 195 ? 27.632 -7.608 11.096 1.00 55.28 195 GLU A CA 1
ATOM 1508 C C . GLU A 1 195 ? 27.188 -7.960 12.536 1.00 55.28 195 GLU A C 1
ATOM 1510 O O . GLU A 1 195 ? 26.968 -9.133 12.849 1.00 55.28 195 GLU A O 1
ATOM 1515 N N . GLU A 1 196 ? 26.953 -6.964 13.406 1.00 51.44 196 GLU A N 1
ATOM 1516 C CA . GLU A 1 196 ? 26.337 -7.175 14.734 1.00 51.44 196 GLU A CA 1
ATOM 1517 C C . GLU A 1 196 ? 24.800 -7.218 14.693 1.00 51.44 196 GLU A C 1
ATOM 1519 O O . GLU A 1 196 ? 24.173 -7.810 15.576 1.00 51.44 196 GLU A O 1
ATOM 1524 N N . ALA A 1 197 ? 24.182 -6.681 13.639 1.00 54.78 197 ALA A N 1
ATOM 1525 C CA . ALA A 1 197 ? 22.774 -6.898 13.330 1.00 54.78 197 ALA A CA 1
ATOM 1526 C C . ALA A 1 197 ? 22.597 -8.220 12.567 1.00 54.78 197 ALA A C 1
ATOM 1528 O O . ALA A 1 197 ? 22.018 -8.264 11.484 1.00 54.78 197 ALA A O 1
ATOM 1529 N N . SER A 1 198 ? 23.071 -9.331 13.147 1.00 53.97 198 SER A N 1
ATOM 1530 C CA . SER A 1 198 ? 22.510 -10.627 12.761 1.00 53.97 198 SER A CA 1
ATOM 1531 C C . SER A 1 198 ? 20.991 -10.499 12.905 1.00 53.97 198 SER A C 1
ATOM 1533 O O . SER A 1 198 ? 20.551 -10.094 13.988 1.00 53.97 198 SER A O 1
ATOM 1535 N N . PRO A 1 199 ? 20.182 -10.785 11.867 1.00 58.69 199 PRO A N 1
ATOM 1536 C CA . PRO A 1 199 ? 18.751 -10.882 12.062 1.00 58.69 199 PRO A CA 1
ATOM 1537 C C . PRO A 1 199 ? 18.569 -11.917 13.165 1.00 58.69 199 PRO A C 1
ATOM 1539 O O . PRO A 1 199 ? 18.942 -13.080 13.014 1.00 58.69 199 PRO A O 1
ATOM 1542 N N . VAL A 1 200 ? 18.103 -11.460 14.327 1.00 62.06 200 VAL A N 1
ATOM 1543 C CA . VAL A 1 200 ? 17.519 -12.352 15.314 1.00 62.06 200 VAL A CA 1
ATOM 1544 C C . VAL A 1 200 ? 16.443 -13.072 14.524 1.00 62.06 200 VAL A C 1
ATOM 1546 O O . VAL A 1 200 ? 15.487 -12.424 14.098 1.00 62.06 200 VAL A O 1
ATOM 1549 N N . ASP A 1 201 ? 16.665 -14.358 14.234 1.00 57.28 201 ASP A N 1
ATOM 1550 C CA . ASP A 1 201 ? 15.625 -15.219 13.686 1.00 57.28 201 ASP A CA 1
ATOM 1551 C C . ASP A 1 201 ? 14.371 -14.920 14.509 1.00 57.28 201 ASP A C 1
ATOM 1553 O O . ASP A 1 201 ? 14.447 -15.004 15.748 1.00 57.28 201 ASP A O 1
ATOM 1557 N N . PRO A 1 202 ? 13.264 -14.477 13.880 1.00 64.31 202 PRO A N 1
ATOM 1558 C CA . PRO A 1 202 ? 12.047 -14.258 14.629 1.00 64.31 202 PRO A CA 1
ATOM 1559 C C . PRO A 1 202 ? 11.770 -15.556 15.395 1.00 64.31 202 PRO A C 1
ATOM 1561 O O . PRO A 1 202 ? 11.946 -16.646 14.830 1.00 64.31 202 PRO A O 1
ATOM 1564 N N . PRO A 1 203 ? 11.434 -15.477 16.697 1.00 61.44 203 PRO A N 1
ATOM 1565 C CA . PRO A 1 203 ? 10.977 -16.664 17.397 1.00 61.44 203 PRO A CA 1
ATOM 1566 C C . PRO A 1 203 ? 9.871 -17.305 16.547 1.00 61.44 203 PRO A C 1
ATOM 1568 O O . PRO A 1 203 ? 9.129 -16.563 15.900 1.00 61.44 203 PRO A O 1
ATOM 1571 N N . PRO A 1 204 ? 9.780 -18.647 16.490 1.00 57.03 204 PRO A N 1
ATOM 1572 C CA . PRO A 1 204 ? 8.671 -19.287 15.792 1.00 57.03 204 PRO A CA 1
ATOM 1573 C C . PRO A 1 204 ? 7.369 -18.636 16.264 1.00 57.03 204 PRO A C 1
ATOM 1575 O O . PRO A 1 204 ? 7.220 -18.428 17.470 1.00 57.03 204 PRO A O 1
ATOM 1578 N N . ASP A 1 205 ? 6.510 -18.271 15.308 1.00 52.97 205 ASP A N 1
ATOM 1579 C CA . ASP A 1 205 ? 5.208 -17.619 15.489 1.00 52.97 205 ASP A CA 1
ATOM 1580 C C . ASP A 1 205 ? 4.237 -18.501 16.304 1.00 52.97 205 ASP A C 1
ATOM 1582 O O . ASP A 1 205 ? 3.216 -18.959 15.802 1.00 52.97 205 ASP A O 1
ATOM 1586 N N . ASP A 1 206 ? 4.565 -18.783 17.561 1.00 49.81 206 ASP A N 1
ATOM 1587 C CA . ASP A 1 206 ? 3.662 -19.362 18.547 1.00 49.81 206 ASP A CA 1
ATOM 1588 C C . ASP A 1 206 ? 3.215 -18.224 19.476 1.00 49.81 206 ASP A C 1
ATOM 1590 O O . ASP A 1 206 ? 3.989 -17.678 20.267 1.00 49.81 206 ASP A O 1
ATOM 1594 N N . ASP A 1 207 ? 1.933 -17.879 19.352 1.00 47.25 207 ASP A N 1
ATOM 1595 C CA . ASP A 1 207 ? 1.127 -17.122 20.315 1.00 47.25 207 ASP A CA 1
ATOM 1596 C C . ASP A 1 207 ? 1.383 -15.613 20.464 1.00 47.25 207 ASP A C 1
ATOM 1598 O O . ASP A 1 207 ? 0.965 -15.013 21.460 1.00 47.25 207 ASP A O 1
ATOM 1602 N N . THR A 1 208 ? 1.975 -14.928 19.481 1.00 45.53 208 THR A N 1
ATOM 1603 C CA . THR A 1 208 ? 1.698 -13.485 19.382 1.00 45.53 208 THR A CA 1
ATOM 1604 C C . THR A 1 208 ? 0.307 -13.324 18.798 1.00 45.53 208 THR A C 1
ATOM 1606 O O . THR A 1 208 ? 0.151 -13.303 17.581 1.00 45.53 208 THR A O 1
ATOM 1609 N N . GLU A 1 209 ? -0.694 -13.269 19.679 1.00 58.59 209 GLU A N 1
ATOM 1610 C CA . GLU A 1 209 ? -2.059 -12.845 19.367 1.00 58.59 209 GLU A CA 1
ATOM 1611 C C . GLU A 1 209 ? -1.985 -11.626 18.429 1.00 58.59 209 GLU A C 1
ATOM 1613 O O . GLU A 1 209 ? -1.647 -10.521 18.864 1.00 58.59 209 GLU A O 1
ATOM 1618 N N . GLU A 1 210 ? -2.197 -11.844 17.121 1.00 68.19 210 GLU A N 1
ATOM 1619 C CA . GLU A 1 210 ? -2.165 -10.777 16.120 1.00 68.19 210 GLU A CA 1
ATOM 1620 C C . GLU A 1 210 ? -3.146 -9.708 16.594 1.00 68.19 210 GLU A C 1
ATOM 1622 O O . GLU A 1 210 ? -4.273 -10.033 16.964 1.00 68.19 210 GLU A O 1
ATOM 1627 N N . VAL A 1 211 ? -2.701 -8.451 16.689 1.00 72.50 211 VAL A N 1
ATOM 1628 C CA . VAL A 1 211 ? -3.522 -7.383 17.268 1.00 72.50 211 VAL A CA 1
ATOM 1629 C C . VAL A 1 211 ? -4.745 -7.185 16.382 1.00 72.50 211 VAL A C 1
ATOM 1631 O O . VAL A 1 211 ? -4.705 -6.496 15.361 1.00 72.50 211 VAL A O 1
ATOM 1634 N N . VAL A 1 212 ? -5.841 -7.815 16.784 1.00 82.06 212 VAL A N 1
ATOM 1635 C CA . VAL A 1 212 ? -7.092 -7.786 16.052 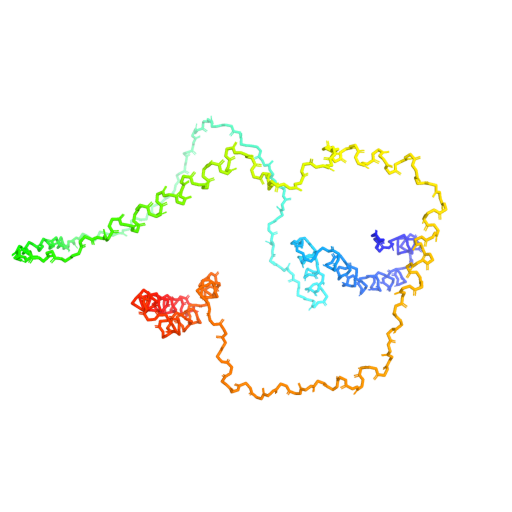1.00 82.06 212 VAL A CA 1
ATOM 1636 C C . VAL A 1 212 ? -7.802 -6.474 16.339 1.00 82.06 212 VAL A C 1
ATOM 1638 O O . VAL A 1 212 ? -7.918 -6.035 17.479 1.00 82.06 212 VAL A O 1
ATOM 1641 N N . SER A 1 213 ? -8.269 -5.813 15.286 1.00 91.81 213 SER A N 1
ATOM 1642 C CA . SER A 1 213 ? -9.041 -4.579 15.403 1.00 91.81 213 SER A CA 1
ATOM 1643 C C . SER A 1 213 ? -10.264 -4.650 14.503 1.00 91.81 213 SER A C 1
ATOM 1645 O O . SER A 1 213 ? -10.228 -5.272 13.441 1.00 91.81 213 SER A O 1
ATOM 1647 N N . GLU A 1 214 ? -11.351 -3.978 14.891 1.00 94.06 214 GLU A N 1
ATOM 1648 C CA . GLU A 1 214 ? -12.565 -3.911 14.064 1.00 94.06 214 GLU A CA 1
ATOM 1649 C C . GLU A 1 214 ? -12.264 -3.370 12.653 1.00 94.06 214 GLU A C 1
ATOM 1651 O O . GLU A 1 214 ? -12.860 -3.814 11.673 1.00 94.06 214 GLU A O 1
ATOM 1656 N N . THR A 1 215 ? -11.315 -2.439 12.532 1.00 95.56 215 THR A N 1
ATOM 1657 C CA . THR A 1 215 ? -10.865 -1.911 11.238 1.00 95.56 215 THR A CA 1
ATOM 1658 C C . THR A 1 215 ? -10.210 -2.988 10.380 1.00 95.56 215 THR A C 1
ATOM 1660 O O . THR A 1 215 ? -10.476 -3.031 9.184 1.00 95.56 215 THR A O 1
ATOM 1663 N N . LEU A 1 216 ? -9.391 -3.866 10.971 1.00 95.19 216 LEU A N 1
ATOM 1664 C CA . LEU A 1 216 ? -8.778 -4.980 10.246 1.00 95.19 216 LEU A CA 1
ATOM 1665 C C . LEU A 1 216 ? -9.853 -5.930 9.705 1.00 95.19 216 LEU A C 1
ATOM 1667 O O . LEU A 1 216 ? -9.804 -6.293 8.534 1.00 95.19 216 LEU A O 1
ATOM 1671 N N . ALA A 1 217 ? -10.876 -6.226 10.512 1.00 94.75 217 ALA A N 1
ATOM 1672 C CA . ALA A 1 217 ? -12.039 -7.006 10.085 1.00 94.75 217 ALA A CA 1
ATOM 1673 C C . ALA A 1 217 ? -12.708 -6.403 8.837 1.00 94.75 217 ALA A C 1
ATOM 1675 O O . ALA A 1 217 ? -12.931 -7.096 7.849 1.00 94.75 217 ALA A O 1
ATOM 1676 N N . ARG A 1 218 ? -12.960 -5.084 8.859 1.00 95.62 218 ARG A N 1
ATOM 1677 C CA . ARG A 1 218 ? -13.587 -4.360 7.738 1.00 95.62 218 ARG A CA 1
ATOM 1678 C C . ARG A 1 218 ? -12.708 -4.294 6.490 1.00 95.62 218 ARG A C 1
ATOM 1680 O O . ARG A 1 218 ? -13.234 -4.177 5.389 1.00 95.62 218 ARG A O 1
ATOM 1687 N N . ILE A 1 219 ? -11.383 -4.313 6.639 1.00 96.50 219 ILE A N 1
ATOM 1688 C CA . ILE A 1 219 ? -10.469 -4.373 5.491 1.00 96.50 219 ILE A CA 1
ATOM 1689 C C . ILE A 1 219 ? -10.614 -5.725 4.790 1.00 96.50 219 ILE A C 1
ATOM 1691 O O . ILE A 1 219 ? -10.742 -5.733 3.571 1.00 96.50 219 ILE A O 1
ATOM 1695 N N . HIS A 1 220 ? -10.645 -6.827 5.545 1.00 95.19 220 HIS A N 1
ATOM 1696 C CA . HIS A 1 220 ? -10.845 -8.168 4.984 1.00 95.19 220 HIS A CA 1
ATOM 1697 C C . HIS A 1 220 ? -12.230 -8.319 4.342 1.00 95.19 220 HIS A C 1
ATOM 1699 O O . HIS A 1 220 ? -12.324 -8.796 3.216 1.00 95.19 220 HIS A O 1
ATOM 1705 N N . GLU A 1 221 ? -13.281 -7.801 4.983 1.00 95.50 221 GLU A N 1
ATOM 1706 C CA . GLU A 1 221 ? -14.622 -7.706 4.385 1.00 95.50 221 GLU A CA 1
ATOM 1707 C C . GLU A 1 221 ? -14.588 -6.945 3.046 1.00 95.50 221 GLU A C 1
ATOM 1709 O O . GLU A 1 221 ? -15.092 -7.425 2.038 1.00 95.50 221 GLU A O 1
ATOM 1714 N N . GLY A 1 222 ? -13.923 -5.784 2.996 1.00 95.69 222 GLY A N 1
ATOM 1715 C CA . GLY A 1 222 ? -13.775 -5.000 1.765 1.00 95.69 222 GLY A CA 1
ATOM 1716 C C . GLY A 1 222 ? -12.877 -5.633 0.692 1.00 95.69 222 GLY A C 1
ATOM 1717 O O . GLY A 1 222 ? -12.822 -5.117 -0.424 1.00 95.69 222 GLY A O 1
ATOM 1718 N N . GLN A 1 223 ? -12.157 -6.704 1.027 1.00 95.75 223 GLN A N 1
ATOM 1719 C CA . GLN A 1 223 ? -11.333 -7.504 0.117 1.00 95.75 223 GLN A CA 1
ATOM 1720 C C . GLN A 1 223 ? -12.033 -8.801 -0.322 1.00 95.75 223 GLN A C 1
ATOM 1722 O O . GLN A 1 223 ? -11.390 -9.620 -0.975 1.00 95.75 223 GLN A O 1
ATOM 1727 N N . ASP A 1 224 ? -13.308 -8.992 0.043 1.00 94.69 224 ASP A N 1
ATOM 1728 C CA . ASP A 1 224 ? -14.068 -10.236 -0.147 1.00 94.69 224 ASP A CA 1
ATOM 1729 C C . ASP A 1 224 ? -13.434 -11.462 0.554 1.00 94.69 224 ASP A C 1
ATOM 1731 O O . ASP A 1 224 ? -13.735 -12.613 0.236 1.00 94.69 224 ASP A O 1
ATOM 1735 N N . ASP A 1 225 ? -12.569 -11.222 1.547 1.00 96.12 225 ASP A N 1
ATOM 1736 C CA . ASP A 1 225 ? -11.945 -12.242 2.396 1.00 96.12 225 ASP A CA 1
ATOM 1737 C C . ASP A 1 225 ? -12.809 -12.479 3.646 1.00 96.12 225 ASP A C 1
ATOM 1739 O O . ASP A 1 225 ? -12.468 -12.130 4.784 1.00 96.12 225 ASP A O 1
ATOM 1743 N N . TYR A 1 226 ? -14.001 -13.028 3.402 1.00 97.06 226 TYR A N 1
ATOM 1744 C CA . TYR A 1 226 ? -15.037 -13.216 4.417 1.00 97.06 226 TYR A CA 1
ATOM 1745 C C . TYR A 1 226 ? -14.645 -14.235 5.497 1.00 97.06 226 TYR A C 1
ATOM 1747 O O . TYR A 1 226 ? -15.031 -14.076 6.655 1.00 97.06 226 TYR A O 1
ATOM 1755 N N . GLU A 1 227 ? -13.827 -15.238 5.163 1.00 95.19 227 GLU A N 1
ATOM 1756 C CA . GLU A 1 227 ? -13.321 -16.221 6.131 1.00 95.19 227 GLU A CA 1
ATOM 1757 C C . GLU A 1 227 ? -12.462 -15.546 7.204 1.00 95.19 227 GLU A C 1
ATOM 1759 O O . GLU A 1 227 ? -12.682 -15.717 8.409 1.00 95.19 227 GLU A O 1
ATOM 1764 N N . LYS A 1 228 ? -11.500 -14.721 6.774 1.00 95.12 228 LYS A N 1
ATOM 1765 C CA . LYS A 1 228 ? -10.612 -14.023 7.700 1.00 95.12 228 LYS A CA 1
ATOM 1766 C C . LYS A 1 228 ? -11.346 -12.928 8.470 1.00 95.12 228 LYS A C 1
ATOM 1768 O O . LYS A 1 228 ? -11.092 -12.751 9.664 1.00 95.12 228 LYS A O 1
ATOM 1773 N N . ALA A 1 229 ? -12.302 -12.244 7.839 1.00 96.50 229 ALA A N 1
ATOM 1774 C CA . ALA A 1 229 ? -13.173 -11.287 8.520 1.00 96.50 229 ALA A CA 1
ATOM 1775 C C . ALA A 1 229 ? -14.017 -11.952 9.627 1.00 96.50 229 ALA A C 1
ATOM 1777 O O . ALA A 1 229 ? -14.096 -11.419 10.738 1.00 96.50 229 ALA A O 1
ATOM 1778 N N . ALA A 1 230 ? -14.597 -13.132 9.365 1.00 96.56 230 ALA A N 1
ATOM 1779 C CA . ALA A 1 230 ? -15.358 -13.899 10.353 1.00 96.56 230 ALA A CA 1
ATOM 1780 C C . ALA A 1 230 ? -14.494 -14.288 11.559 1.00 96.56 230 ALA A C 1
ATOM 1782 O O . ALA A 1 230 ? -14.890 -14.061 12.707 1.00 96.56 230 ALA A O 1
ATOM 1783 N N . TYR A 1 231 ? -13.289 -14.804 11.296 1.00 95.69 231 TYR A N 1
ATOM 1784 C CA . TYR A 1 231 ? -12.319 -15.169 12.327 1.00 95.69 231 TYR A CA 1
ATOM 1785 C C . TYR A 1 231 ? -11.960 -13.976 13.225 1.00 95.69 231 TYR A C 1
ATOM 1787 O O . TYR A 1 231 ? -12.029 -14.065 14.453 1.00 95.69 231 TYR A O 1
ATOM 1795 N N . ILE A 1 232 ? -11.652 -12.828 12.618 1.00 96.19 232 ILE A N 1
ATOM 1796 C CA . ILE A 1 232 ? -11.319 -11.601 13.344 1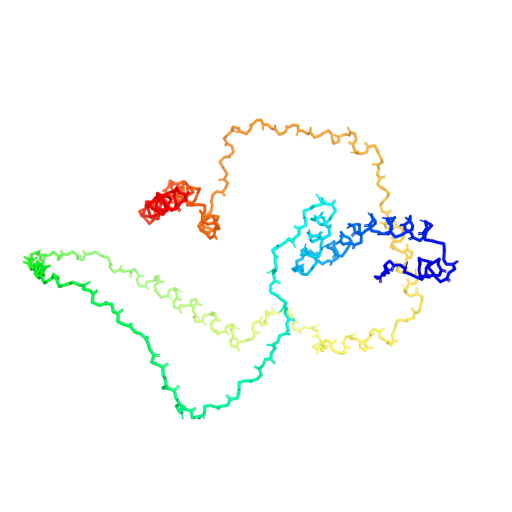.00 96.19 232 ILE A CA 1
ATOM 1797 C C . ILE A 1 232 ? -12.489 -11.142 14.228 1.00 96.19 232 ILE A C 1
ATOM 1799 O O . ILE A 1 232 ? -12.280 -10.775 15.386 1.00 96.19 232 ILE A O 1
ATOM 1803 N N . TYR A 1 233 ? -13.722 -11.161 13.713 1.00 96.50 233 TYR A N 1
ATOM 1804 C CA . TYR A 1 233 ? -14.895 -10.780 14.501 1.00 96.50 233 TYR A CA 1
ATOM 1805 C C . TYR A 1 233 ? -15.166 -11.748 15.657 1.00 96.50 233 TYR A C 1
ATOM 1807 O O . TYR A 1 233 ? -15.523 -11.300 16.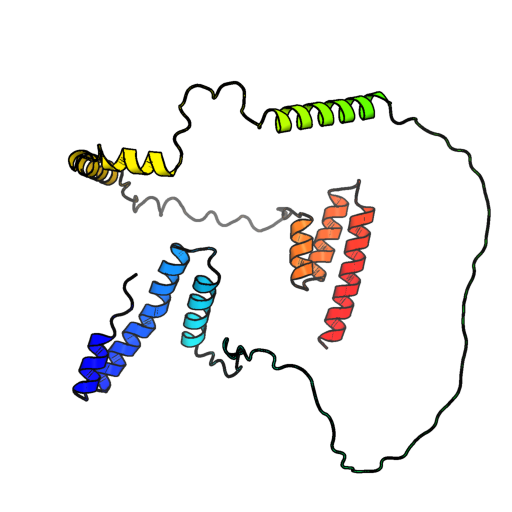747 1.00 96.50 233 TYR A O 1
ATOM 1815 N N . ALA A 1 234 ? -14.942 -13.049 15.470 1.00 95.25 234 ALA A N 1
ATOM 1816 C CA . ALA A 1 234 ? -15.033 -14.017 16.558 1.00 95.25 234 ALA A CA 1
ATOM 1817 C C . ALA A 1 234 ? -14.008 -13.713 17.664 1.00 95.25 234 ALA A C 1
ATOM 1819 O O . ALA A 1 234 ? -14.368 -13.677 18.840 1.00 95.25 234 ALA A O 1
ATOM 1820 N N . GLN A 1 235 ? -12.766 -13.392 17.292 1.00 95.06 235 GLN A N 1
ATOM 1821 C CA . GLN A 1 235 ? -11.720 -13.043 18.254 1.00 95.06 235 GLN A CA 1
ATOM 1822 C C . GLN A 1 235 ? -12.002 -11.706 18.969 1.00 95.06 235 GLN A C 1
ATOM 1824 O O . GLN A 1 235 ? -11.802 -11.594 20.179 1.00 95.06 235 GLN A O 1
ATOM 1829 N N . LEU A 1 236 ? -12.560 -10.710 18.269 1.00 95.44 236 LEU A N 1
ATOM 1830 C CA . LEU A 1 236 ? -13.020 -9.455 18.882 1.00 95.44 236 LEU A CA 1
ATOM 1831 C C . LEU A 1 236 ? -14.142 -9.678 19.901 1.00 95.44 236 LEU A C 1
ATOM 1833 O O . LEU A 1 236 ? -14.186 -8.982 20.913 1.00 95.44 236 LEU A O 1
ATOM 1837 N N . ALA A 1 237 ? -15.026 -10.657 19.687 1.00 95.75 237 ALA A N 1
ATOM 1838 C CA . ALA A 1 237 ? -16.071 -10.983 20.655 1.00 95.75 237 ALA A CA 1
ATOM 1839 C C . ALA A 1 237 ? -15.503 -11.518 21.982 1.00 95.75 237 ALA A C 1
ATOM 1841 O O . ALA A 1 237 ? -16.091 -11.287 23.040 1.00 95.75 237 ALA A O 1
ATOM 1842 N N . GLU A 1 238 ? -14.361 -12.208 21.940 1.00 92.62 238 GLU A N 1
ATOM 1843 C CA . GLU A 1 238 ? -13.655 -12.675 23.138 1.00 92.62 238 GLU A CA 1
ATOM 1844 C C . GLU A 1 238 ? -12.938 -11.524 23.860 1.00 92.62 238 GLU A C 1
ATOM 1846 O O . GLU A 1 238 ? -12.967 -11.447 25.091 1.00 92.62 238 GLU A O 1
ATOM 1851 N N . GLN A 1 239 ? -12.335 -10.604 23.099 1.00 93.38 239 GLN A N 1
ATOM 1852 C CA . GLN A 1 239 ? -11.597 -9.453 23.634 1.00 93.38 239 GLN A CA 1
ATOM 1853 C C . GLN A 1 239 ? -12.507 -8.343 24.177 1.00 93.38 239 GLN A C 1
ATOM 1855 O O . GLN A 1 239 ? -12.172 -7.692 25.170 1.00 93.38 239 GLN A O 1
ATOM 1860 N N . GLU A 1 240 ? -13.677 -8.138 23.568 1.00 93.44 240 GLU A N 1
ATOM 1861 C CA . GLU A 1 240 ? -14.646 -7.103 23.931 1.00 93.44 240 GLU A CA 1
ATOM 1862 C C . GLU A 1 240 ? -15.991 -7.705 24.400 1.00 93.44 240 GLU A C 1
ATOM 1864 O O . GLU A 1 240 ? -17.003 -7.570 23.708 1.00 93.44 240 GLU A O 1
ATOM 1869 N N . PRO A 1 241 ? -16.084 -8.279 25.624 1.00 93.88 241 PRO A N 1
ATOM 1870 C CA . PRO A 1 241 ? -17.304 -8.942 26.107 1.00 93.88 241 PRO A CA 1
ATOM 1871 C C . PRO A 1 241 ? -18.561 -8.063 26.086 1.00 93.88 241 PRO A C 1
ATOM 1873 O O . PRO A 1 241 ? -19.671 -8.553 25.915 1.00 93.88 241 PRO A O 1
ATOM 1876 N N . HIS A 1 242 ? -18.388 -6.750 26.255 1.00 96.62 242 HIS A N 1
ATOM 1877 C CA . HIS A 1 242 ? -19.467 -5.763 26.234 1.00 96.62 242 HIS A CA 1
ATOM 1878 C C . HIS A 1 242 ? -20.130 -5.591 24.855 1.00 96.62 242 HIS A C 1
ATOM 1880 O O . HIS A 1 242 ? -21.266 -5.129 24.791 1.00 96.62 242 HIS A O 1
ATOM 1886 N N . ARG A 1 243 ? -19.440 -5.970 23.773 1.00 96.38 243 ARG A N 1
ATOM 1887 C CA . ARG A 1 243 ? -19.932 -5.959 22.384 1.00 96.38 243 ARG A CA 1
ATOM 1888 C C . ARG A 1 243 ? -19.909 -7.352 21.749 1.00 96.38 243 ARG A C 1
ATOM 1890 O O . ARG A 1 243 ? -20.081 -7.481 20.539 1.00 96.38 243 ARG A O 1
ATOM 1897 N N . ALA A 1 244 ? -19.728 -8.403 22.549 1.00 96.50 244 ALA A N 1
ATOM 1898 C CA . ALA A 1 244 ? -19.575 -9.768 22.055 1.00 96.50 244 ALA A CA 1
ATOM 1899 C C . ALA A 1 244 ? -20.750 -10.216 21.179 1.00 96.50 244 ALA A C 1
ATOM 1901 O O . ALA A 1 244 ? -20.530 -10.814 20.131 1.00 96.50 244 ALA A O 1
ATOM 1902 N N . ASP A 1 245 ? -21.984 -9.874 21.558 1.00 97.50 245 ASP A N 1
ATOM 1903 C CA . ASP A 1 245 ? -23.173 -10.235 20.781 1.00 97.50 245 ASP A CA 1
ATOM 1904 C C . ASP A 1 245 ? -23.185 -9.583 19.387 1.00 97.50 245 ASP A C 1
ATOM 1906 O O . ASP A 1 245 ? -23.606 -10.218 18.419 1.00 97.50 245 ASP A O 1
ATOM 1910 N N . GLU A 1 246 ? -22.702 -8.339 19.262 1.00 97.38 246 GLU A N 1
ATOM 1911 C CA . GLU A 1 246 ? -22.584 -7.639 17.973 1.00 97.38 246 GLU A CA 1
ATOM 1912 C C . GLU A 1 246 ? -21.542 -8.322 17.087 1.00 97.38 246 GLU A C 1
ATOM 1914 O O . GLU A 1 246 ? -21.796 -8.615 15.917 1.00 97.38 246 GLU A O 1
ATOM 1919 N N . PHE A 1 247 ? -20.368 -8.602 17.651 1.00 97.50 247 PHE A N 1
ATOM 1920 C CA . PHE A 1 247 ? -19.270 -9.212 16.914 1.00 97.50 247 PHE A CA 1
ATOM 1921 C C . PHE A 1 247 ? -19.559 -10.667 16.534 1.00 97.50 247 PHE A C 1
ATOM 1923 O O . PHE A 1 247 ? -19.257 -11.068 15.415 1.00 97.50 247 PHE A O 1
ATOM 1930 N N . GLN A 1 248 ? -20.238 -11.437 17.386 1.00 97.00 248 GLN A N 1
ATOM 1931 C CA . GLN A 1 248 ? -20.705 -12.782 17.037 1.00 97.00 248 GLN A CA 1
ATOM 1932 C C . GLN A 1 248 ? -21.745 -12.765 15.915 1.00 97.00 248 GLN A C 1
ATOM 1934 O O . GLN A 1 248 ? -21.746 -13.655 15.065 1.00 97.00 248 GLN A O 1
ATOM 1939 N N . GLN A 1 249 ? -22.646 -11.777 15.900 1.00 97.69 249 GLN A N 1
ATOM 1940 C CA . GLN A 1 249 ? -23.592 -11.618 14.795 1.00 97.69 249 GLN A CA 1
ATOM 1941 C C . GLN A 1 249 ? -22.864 -11.306 13.489 1.00 97.69 249 GLN A C 1
ATOM 1943 O O . GLN A 1 249 ? -23.140 -11.968 12.490 1.00 97.69 249 GLN A O 1
ATOM 1948 N N . LYS A 1 250 ? -21.898 -10.379 13.516 1.00 97.00 250 LYS A N 1
ATOM 1949 C CA . LYS A 1 250 ? -21.060 -10.073 12.351 1.00 97.00 250 LYS A CA 1
ATOM 1950 C C . LYS A 1 250 ? -20.256 -11.280 11.876 1.00 97.00 250 LYS A C 1
ATOM 1952 O O . LYS A 1 250 ? -20.239 -11.543 10.684 1.00 97.00 250 LYS A O 1
ATOM 1957 N N . ALA A 1 251 ? -19.653 -12.055 12.778 1.00 97.12 251 ALA A N 1
ATOM 1958 C CA . ALA A 1 251 ? -18.917 -13.264 12.408 1.00 97.12 251 ALA A CA 1
ATOM 1959 C C . ALA A 1 251 ? -19.808 -14.256 11.640 1.00 97.12 251 ALA A C 1
ATOM 1961 O O . ALA A 1 251 ? -19.442 -14.699 10.558 1.00 97.12 251 ALA A O 1
ATOM 1962 N N . ARG A 1 252 ? -21.029 -14.515 12.131 1.00 97.69 252 ARG A N 1
ATOM 1963 C CA . ARG A 1 252 ? -22.007 -15.376 11.436 1.00 97.69 252 ARG A CA 1
ATOM 1964 C C . ARG A 1 252 ? -22.487 -14.799 10.107 1.00 97.69 252 ARG A C 1
ATOM 1966 O O . ARG A 1 252 ? -22.896 -15.548 9.227 1.00 97.69 252 ARG A O 1
ATOM 1973 N N . GLU A 1 253 ? -22.550 -13.477 9.983 1.00 97.25 253 GLU A N 1
ATOM 1974 C CA . GLU A 1 253 ? -22.879 -12.824 8.716 1.00 97.25 253 GLU A CA 1
ATOM 1975 C C . GLU A 1 253 ? -21.768 -13.046 7.687 1.00 97.25 253 GLU A C 1
ATOM 1977 O O . GLU A 1 253 ? -22.068 -13.481 6.577 1.00 97.25 253 GLU A O 1
ATOM 1982 N N . MET A 1 254 ? -20.510 -12.842 8.086 1.00 97.12 254 MET A N 1
ATOM 1983 C CA . MET A 1 254 ? -19.341 -13.094 7.242 1.00 97.12 254 MET A CA 1
ATOM 1984 C C . MET A 1 254 ? -19.230 -14.576 6.855 1.00 97.12 254 MET A C 1
ATOM 1986 O O . MET A 1 254 ? -18.970 -14.870 5.698 1.00 97.12 254 MET A O 1
ATOM 1990 N N . GLU A 1 255 ? -19.517 -15.520 7.761 1.00 95.25 255 GLU A N 1
ATOM 1991 C CA . GLU A 1 255 ? -19.558 -16.959 7.434 1.00 95.25 255 GLU A CA 1
ATOM 1992 C C . GLU A 1 255 ? -20.556 -17.264 6.305 1.00 95.25 255 GLU A C 1
ATOM 1994 O O . GLU A 1 255 ? -20.222 -17.960 5.352 1.00 95.25 255 GLU A O 1
ATOM 1999 N N . ARG A 1 256 ? -21.763 -16.681 6.345 1.00 95.94 256 ARG A N 1
ATOM 2000 C CA . ARG A 1 256 ? -22.742 -16.860 5.256 1.00 95.94 256 ARG A CA 1
ATOM 2001 C C . ARG A 1 256 ? -22.282 -16.228 3.945 1.00 95.94 256 ARG A C 1
ATOM 2003 O O . ARG A 1 256 ? -22.632 -16.729 2.881 1.00 95.94 256 ARG A O 1
ATOM 2010 N N . GLN A 1 257 ? -21.569 -15.104 4.015 1.00 94.00 257 GLN A N 1
ATOM 2011 C CA . GLN A 1 257 ? -21.001 -14.462 2.831 1.00 94.00 257 GLN A CA 1
ATOM 2012 C C . GLN A 1 257 ? -19.865 -15.299 2.240 1.00 94.00 257 GLN A C 1
ATOM 2014 O O . GLN A 1 257 ? -19.802 -15.424 1.022 1.00 94.00 257 GLN A O 1
ATOM 2019 N N . ALA A 1 258 ? -19.034 -15.925 3.077 1.00 94.06 258 ALA A N 1
ATOM 2020 C CA . ALA A 1 258 ? -17.998 -16.857 2.645 1.00 94.06 258 ALA A CA 1
ATOM 2021 C C . ALA A 1 258 ? -18.606 -18.057 1.903 1.00 94.06 258 ALA A C 1
ATOM 2023 O O . ALA A 1 258 ? -18.216 -18.313 0.767 1.00 94.06 258 ALA A O 1
ATOM 2024 N N . ASP A 1 259 ? -19.624 -18.704 2.485 1.00 93.81 259 ASP A N 1
ATOM 2025 C CA . ASP A 1 259 ? -20.336 -19.825 1.851 1.00 93.81 259 ASP A CA 1
ATOM 2026 C C . ASP A 1 259 ? -20.931 -19.419 0.489 1.00 93.81 259 ASP A C 1
ATOM 2028 O O . ASP A 1 259 ? -20.787 -20.125 -0.507 1.00 93.81 259 ASP A O 1
ATOM 2032 N N . ALA A 1 260 ? -21.577 -18.248 0.424 1.00 91.75 260 ALA A N 1
ATOM 2033 C CA . ALA A 1 260 ? -22.161 -17.739 -0.815 1.00 91.75 260 ALA A CA 1
ATOM 2034 C C . ALA A 1 260 ? -21.104 -17.386 -1.876 1.00 91.75 260 ALA A C 1
ATOM 2036 O O . ALA A 1 260 ? -21.361 -17.534 -3.072 1.00 91.75 260 ALA A O 1
ATOM 2037 N N . ASN A 1 261 ? -19.935 -16.897 -1.453 1.00 89.81 261 ASN A N 1
ATOM 2038 C CA . ASN A 1 261 ? -18.838 -16.560 -2.351 1.00 89.81 261 ASN A CA 1
ATOM 2039 C C . ASN A 1 261 ? -18.179 -17.827 -2.919 1.00 89.81 261 ASN A C 1
ATOM 2041 O O . ASN A 1 261 ? -17.925 -17.882 -4.122 1.00 89.81 261 ASN A O 1
ATOM 2045 N N . ASP A 1 262 ? -17.984 -18.860 -2.094 1.00 86.75 262 ASP A N 1
ATOM 2046 C CA . ASP A 1 262 ? -17.419 -20.151 -2.515 1.00 86.75 262 ASP A CA 1
ATOM 2047 C C . ASP A 1 262 ? -18.349 -20.872 -3.511 1.00 86.75 262 ASP A C 1
ATOM 2049 O O . ASP A 1 262 ? -17.910 -21.310 -4.576 1.00 86.75 262 ASP A O 1
ATOM 2053 N N . ASP A 1 263 ? -19.664 -20.859 -3.256 1.00 83.62 263 ASP A N 1
ATOM 2054 C CA . ASP A 1 263 ? -20.678 -21.365 -4.196 1.00 83.62 263 ASP A CA 1
ATOM 2055 C C . ASP A 1 263 ? -20.709 -20.587 -5.527 1.00 83.62 263 ASP A C 1
ATOM 2057 O O . ASP A 1 263 ? -21.082 -21.139 -6.563 1.00 83.62 263 ASP A O 1
ATOM 2061 N N . SER A 1 264 ? -20.336 -19.302 -5.529 1.00 78.62 264 SER A N 1
ATOM 2062 C CA . SER A 1 264 ? -20.290 -18.480 -6.748 1.00 78.62 264 SER A CA 1
ATOM 2063 C C . SER A 1 264 ? -19.014 -18.674 -7.577 1.00 78.62 264 SER A C 1
ATOM 2065 O O . SER A 1 264 ? -18.988 -18.333 -8.763 1.00 78.62 264 SER A O 1
ATOM 2067 N N . ALA A 1 265 ? -17.959 -19.209 -6.957 1.00 72.50 265 ALA A N 1
ATOM 2068 C CA . ALA A 1 265 ? -16.668 -19.466 -7.583 1.00 72.50 265 ALA A CA 1
ATOM 2069 C C . ALA A 1 265 ? -16.561 -20.871 -8.217 1.00 72.50 265 ALA A C 1
ATOM 2071 O O . ALA A 1 265 ? -15.607 -21.121 -8.964 1.00 72.50 265 ALA A O 1
ATOM 2072 N N . ALA A 1 266 ? -17.519 -21.766 -7.936 1.00 59.97 266 ALA A N 1
ATOM 2073 C CA . ALA A 1 266 ? -17.609 -23.143 -8.440 1.00 59.97 266 ALA A CA 1
ATOM 2074 C C . ALA A 1 266 ? -18.384 -23.275 -9.768 1.00 59.97 266 ALA A C 1
ATOM 2076 O O . ALA A 1 266 ? -17.970 -24.124 -10.599 1.00 59.97 266 ALA A O 1
#

Secondary structure (DSSP, 8-state):
--PPP-HHHHHHHHTT-HHHHHHHHHHHHHTHHHHHHHHHHH-TT-HHHHHHHHHHHHHHTT----S-PPPS---PPPPPP-------------------------------------------HHHHHHHHHHHHHHHHHHHTTT--TT--SS----HHHHHHHHHHH--HHHHHHHHHHHHHT-PPP-TTHHHH-----PPP-SS------HHHHHHHHTTT-HHHHHHHHHHHHHH-GGGHHHHHHHHHHHHHHHHHHHHHH-

Radius of gyration: 34.97 Å; chains: 1; bounding box: 82×64×78 Å

Sequence (266 aa):
MSLPDLQEPLALLEQKNYDEAVDVLEQKVAALPAHWEEVHFLLPNSPIASAGKQRVLRRMDGIDDEVEAPRPSEVHPPRPADAAPHSSATDEGETDELEEDVEEDTVEMDQARESEDTSPDEPSSAADDELAELRRQAEQEARQGGARPGLADKPSSTPEEQVEQFEEEESSDDLNQLIDKLESARIDPDPDAEEEASPVDPPPDDDTEEVVSETLARIHEGQDDYEKAAYIYAQLAEQEPHRADEFQQKAREMERQADANDDSAA

pLDDT: mean 72.03, std 20.42, range [34.88, 97.69]

Foldseek 3Di:
DDDQDLPVLVVCVVVVVNVVSVVSVVVSLVCQLVVLVVVCVVPVPDPCSVVSNVVSVCVVVVVDCPPDDDDPDDPDPDDDDDDDDDDDDDDDDDDDDDDDDDDDDDDDDDDDDDDDDDDDDDPPVVVVVVVVVVVVVVVVCVVVPVPPVPPPPDPPDDPVNVVVVCVPPPDVVVVVVVVVVVVVVDDDPDPCVVVVPPPPPPDPPDDPPDPQDLVVLVVCVVVLVLQVSLVSLCVVLVVCVVCNVVSNVSSVVSVVSNVVVVVVVD